Protein AF-0000000071423873 (afdb_homodimer)

InterPro domains:
  IPR007138 Antibiotic biosynthesis monooxygenase domain [PF03992] (40-111)
  IPR007138 Antibiotic biosynthesis monooxygenase domain [PS51725] (38-126)
  IPR011008 Dimeric alpha-beta barrel [SSF54909] (40-122)
  IPR039862 N-terminal EF-hand calcium binding protein 1/2/3 [PTHR12178] (35-138)

Sequence (276 aa):
MRNINTGAGAVEVRKEGLEAQINRLAELIGRLENKSLYLIRKEMKVSQKQLGDFCEALKQYLKNVSAQRDCFHVTAVRLPDGLSFVVYEFWDGEEEWKRHLQTAACKAFQHVKVDTLCQPEAVSAVAVPAAWCSLNRDMRNINTGAGAVEVRKEGLEAQINRLAELIGRLENKSLYLIRKEMKVSQKQLGDFCEALKQYLKNVSAQRDCFHVTAVRLPDGLSFVVYEFWDGEEEWKRHLQTAACKAFQHVKVDTLCQPEAVSAVAVPAAWCSLNRD

Nearest PDB structures (foldseek):
  1y0h-assembly1_B  TM=9.550E-01  e=6.904E-07  Mycobacterium tuberculosis
  2pd1-assembly1_A  TM=8.720E-01  e=5.655E-07  Nitrosomonas europaea
  4dpo-assembly1_B  TM=8.760E-01  e=7.888E-07  Methanosarcina mazei Go1
  3fgv-assembly1_B  TM=8.752E-01  e=3.897E-06  Ruegeria pomeroyi DSS-3
  1x7v-assembly3_C  TM=8.305E-01  e=2.288E-06  Pseudomonas aeruginosa

Solvent-accessible surface area (backbone atoms only — not comparable to full-atom values): 15109 Å² total; per-residue (Å²): 133,84,81,75,78,56,62,61,58,54,49,50,52,45,50,50,50,51,51,49,49,50,51,49,48,52,50,50,50,50,51,62,73,63,36,50,25,24,37,37,38,39,40,40,44,42,29,78,91,33,41,67,64,45,51,55,47,48,52,53,43,51,57,57,50,60,68,34,85,59,33,79,45,68,51,74,46,76,43,92,84,72,41,34,37,36,38,40,38,33,18,62,29,66,68,58,46,58,54,50,60,69,35,69,64,45,47,53,45,52,55,51,45,71,74,23,35,73,52,82,65,48,76,34,50,42,77,39,58,42,74,72,68,55,66,77,72,114,132,83,80,75,73,55,62,61,58,52,49,50,51,48,48,52,50,49,51,50,48,50,51,49,49,53,51,50,51,51,52,63,73,63,34,49,25,25,35,38,37,38,40,40,43,41,29,78,92,33,41,66,64,45,50,56,46,49,53,53,42,50,56,56,50,60,68,35,84,60,33,79,45,68,52,75,45,75,43,93,84,73,41,35,38,36,38,42,38,32,19,62,30,67,69,58,46,56,53,49,60,70,35,69,65,45,47,53,47,50,57,51,44,71,74,23,34,73,53,84,66,50,76,33,51,40,77,39,58,41,75,73,68,56,67,76,71,114

Radius of gyration: 27.39 Å; Cα contacts (8 Å, |Δi|>4): 352; chains: 2; bounding box: 68×105×69 Å

Organism: Carassius auratus (NCBI:txid7957)

Structure (mmCIF, N/CA/C/O backbone):
data_AF-0000000071423873-model_v1
#
loop_
_entity.id
_entity.type
_entity.pdbx_description
1 polymer 'N-terminal EF-hand calcium-binding protein 2-like isoform X3'
#
loop_
_atom_site.group_PDB
_atom_site.id
_atom_site.type_symbol
_atom_site.label_atom_id
_atom_site.label_alt_id
_atom_site.label_comp_id
_atom_site.label_asym_id
_atom_site.label_entity_id
_atom_site.label_seq_id
_atom_site.pdbx_PDB_ins_code
_atom_site.Cartn_x
_atom_site.Cartn_y
_atom_site.Cartn_z
_atom_site.occupancy
_atom_site.B_iso_or_equiv
_atom_site.auth_seq_id
_atom_site.auth_comp_id
_atom_site.auth_asym_id
_atom_site.auth_atom_id
_atom_site.pdbx_PDB_model_num
ATOM 1 N N . MET A 1 1 ? -31.422 -66 1.282 1 34.91 1 MET A N 1
ATOM 2 C CA . MET A 1 1 ? -30.922 -64.938 2.074 1 34.91 1 MET A CA 1
ATOM 3 C C . MET A 1 1 ? -30.031 -64 1.229 1 34.91 1 MET A C 1
ATOM 5 O O . MET A 1 1 ? -28.984 -64.438 0.736 1 34.91 1 MET A O 1
ATOM 9 N N . ARG A 1 2 ? -30.719 -63.062 0.492 1 40.16 2 ARG A N 1
ATOM 10 C CA . ARG A 1 2 ? -30.141 -62.094 -0.455 1 40.16 2 ARG A CA 1
ATOM 11 C C . ARG A 1 2 ? -29.172 -61.156 0.241 1 40.16 2 ARG A C 1
ATOM 13 O O . ARG A 1 2 ? -29.5 -60.562 1.271 1 40.16 2 ARG A O 1
ATOM 20 N N . ASN A 1 3 ? -27.828 -61.438 0.325 1 41.75 3 ASN A N 1
ATOM 21 C CA . ASN A 1 3 ? -26.703 -60.594 0.706 1 41.75 3 ASN A CA 1
ATOM 22 C C . ASN A 1 3 ? -26.781 -59.219 0.057 1 41.75 3 ASN A C 1
ATOM 24 O O . ASN A 1 3 ? -26.625 -59.094 -1.159 1 41.75 3 ASN A O 1
ATOM 28 N N . ILE A 1 4 ? -27.719 -58.344 0.442 1 46.38 4 ILE A N 1
ATOM 29 C CA . ILE A 1 4 ? -27.812 -56.969 0.029 1 46.38 4 ILE A CA 1
ATOM 30 C C . ILE A 1 4 ? -26.469 -56.25 0.266 1 46.38 4 ILE A C 1
ATOM 32 O O . ILE A 1 4 ? -26.016 -56.156 1.403 1 46.38 4 ILE A O 1
ATOM 36 N N . ASN A 1 5 ? -25.453 -56.438 -0.496 1 45.28 5 ASN A N 1
ATOM 37 C CA . ASN A 1 5 ? -24.219 -55.656 -0.636 1 45.28 5 ASN A CA 1
ATOM 38 C C . ASN A 1 5 ? -24.484 -54.156 -0.611 1 45.28 5 ASN A C 1
ATOM 40 O O . ASN A 1 5 ? -24.516 -53.531 -1.66 1 45.28 5 ASN A O 1
ATOM 44 N N . THR A 1 6 ? -25.547 -53.656 0.126 1 57.47 6 THR A N 1
ATOM 45 C CA . THR A 1 6 ? -25.859 -52.219 0.245 1 57.47 6 THR A CA 1
ATOM 46 C C . THR A 1 6 ? -24.719 -51.469 0.938 1 57.47 6 THR A C 1
ATOM 48 O O . THR A 1 6 ? -24.734 -50.25 1.009 1 57.47 6 THR A O 1
ATOM 51 N N . GLY A 1 7 ? -23.891 -52.156 1.593 1 54.78 7 GLY A N 1
ATOM 52 C CA . GLY A 1 7 ? -22.875 -51.5 2.402 1 54.78 7 GLY A CA 1
ATOM 53 C C . GLY A 1 7 ? -21.828 -50.781 1.575 1 54.78 7 GLY A C 1
ATOM 54 O O . GLY A 1 7 ? -21.328 -49.719 1.971 1 54.78 7 GLY A O 1
ATOM 55 N N . ALA A 1 8 ? -21.484 -51.344 0.459 1 61.56 8 ALA A N 1
ATOM 56 C CA . ALA A 1 8 ? -20.406 -50.781 -0.353 1 61.56 8 ALA A CA 1
ATOM 57 C C . ALA A 1 8 ? -20.828 -49.469 -0.982 1 61.56 8 ALA A C 1
ATOM 59 O O . ALA A 1 8 ? -20.047 -48.5 -1.052 1 61.56 8 ALA A O 1
ATOM 60 N N . GLY A 1 9 ? -22.125 -49.406 -1.376 1 61.44 9 GLY A N 1
ATOM 61 C CA . GLY A 1 9 ? -22.625 -48.188 -1.999 1 61.44 9 GLY A CA 1
ATOM 62 C C . GLY A 1 9 ? -22.688 -47 -1.041 1 61.44 9 GLY A C 1
ATOM 63 O O . GLY A 1 9 ? -22.391 -45.875 -1.418 1 61.44 9 GLY A O 1
ATOM 64 N N . ALA A 1 10 ? -23.062 -47.375 0.151 1 66.94 10 ALA A N 1
ATOM 65 C CA . ALA A 1 10 ? -23.188 -46.344 1.165 1 66.94 10 ALA A CA 1
ATOM 66 C C . ALA A 1 10 ? -21.828 -45.812 1.584 1 66.94 10 ALA A C 1
ATOM 68 O O . ALA A 1 10 ? -21.656 -44.625 1.781 1 66.94 10 ALA A O 1
ATOM 69 N N . VAL A 1 11 ? -20.844 -46.656 1.585 1 66 11 VAL A N 1
ATOM 70 C CA . VAL A 1 11 ? -19.5 -46.281 1.986 1 66 11 VAL A CA 1
ATOM 71 C C . VAL A 1 11 ? -18.859 -45.406 0.898 1 66 11 VAL A C 1
ATOM 73 O O . VAL A 1 11 ? -18.219 -44.406 1.196 1 66 11 VAL A O 1
ATOM 76 N N . GLU A 1 12 ? -19.188 -45.812 -0.321 1 70.19 12 GLU A N 1
ATOM 77 C CA . GLU A 1 12 ? -18.625 -45.094 -1.449 1 70.19 12 GLU A CA 1
ATOM 78 C C . GLU A 1 12 ? -19.203 -43.656 -1.527 1 70.19 12 GLU A C 1
ATOM 80 O O . GLU A 1 12 ? -18.469 -42.719 -1.816 1 70.19 12 GLU A O 1
ATOM 85 N N . VAL A 1 13 ? -20.422 -43.594 -1.283 1 64.19 13 VAL A N 1
ATOM 86 C CA . VAL A 1 13 ? -21.078 -42.312 -1.328 1 64.19 13 VAL A CA 1
ATOM 87 C C . VAL A 1 13 ? -20.578 -41.406 -0.191 1 64.19 13 VAL A C 1
ATOM 89 O O . VAL A 1 13 ? -20.344 -40.219 -0.382 1 64.19 13 VAL A O 1
ATOM 92 N N . ARG A 1 14 ? -20.297 -42.094 0.795 1 72.94 14 ARG A N 1
ATOM 93 C CA . ARG A 1 14 ? -19.797 -41.375 1.952 1 72.94 14 ARG A CA 1
ATOM 94 C C . ARG A 1 14 ? -18.375 -40.875 1.712 1 72.94 14 ARG A C 1
ATOM 96 O O . ARG A 1 14 ? -18.031 -39.75 2.066 1 72.94 14 ARG A O 1
ATOM 103 N N . LYS A 1 15 ? -17.609 -41.719 1.126 1 76.75 15 LYS A N 1
ATOM 104 C CA . LYS A 1 15 ? -16.219 -41.344 0.815 1 76.75 15 LYS A CA 1
ATOM 105 C C . LYS A 1 15 ? -16.172 -40.188 -0.178 1 76.75 15 LYS A C 1
ATOM 107 O O . LYS A 1 15 ? -15.367 -39.25 -0.027 1 76.75 15 LYS A O 1
ATOM 112 N N . GLU A 1 16 ? -17.172 -40.25 -1.097 1 80.69 16 GLU A N 1
ATOM 113 C CA . GLU A 1 16 ? -17.25 -39.188 -2.074 1 80.69 16 GLU A CA 1
ATOM 114 C C . GLU A 1 16 ? -17.703 -37.875 -1.421 1 80.69 16 GLU A C 1
ATOM 116 O O . GLU A 1 16 ? -17.203 -36.781 -1.747 1 80.69 16 GLU A O 1
ATOM 121 N N . GLY A 1 17 ? -18.516 -38.094 -0.509 1 81.5 17 GLY A N 1
ATOM 122 C CA . GLY A 1 17 ? -19 -36.938 0.236 1 81.5 17 GLY A CA 1
ATOM 123 C C . GLY A 1 17 ? -17.922 -36.281 1.082 1 81.5 17 GLY A C 1
ATOM 124 O O . GLY A 1 17 ? -17.812 -35.062 1.108 1 81.5 17 GLY A O 1
ATOM 125 N N . LEU A 1 18 ? -17.078 -37.094 1.756 1 87 18 LEU A N 1
ATOM 126 C CA . LEU A 1 18 ? -15.992 -36.562 2.594 1 87 18 LEU A CA 1
ATOM 127 C C . LEU A 1 18 ? -14.922 -35.906 1.745 1 87 18 LEU A C 1
ATOM 129 O O . LEU A 1 18 ? -14.414 -34.844 2.113 1 87 18 LEU A O 1
ATOM 133 N N . GLU A 1 19 ? -14.633 -36.625 0.66 1 89.06 19 GLU A N 1
ATOM 134 C CA . GLU A 1 19 ? -13.648 -36.062 -0.254 1 89.06 19 GLU A CA 1
ATOM 135 C C . GLU A 1 19 ? -14.117 -34.719 -0.803 1 89.06 19 GLU A C 1
ATOM 137 O O . GLU A 1 19 ? -13.32 -33.781 -0.933 1 89.06 19 GLU A O 1
ATOM 142 N N . ALA A 1 20 ? -15.359 -34.625 -1.146 1 90.62 20 ALA A N 1
ATOM 143 C CA . ALA A 1 20 ? -15.914 -33.375 -1.64 1 90.62 20 ALA A CA 1
ATOM 144 C C . ALA A 1 20 ? -15.844 -32.281 -0.575 1 90.62 20 ALA A C 1
ATOM 146 O O . ALA A 1 20 ? -15.57 -31.125 -0.884 1 90.62 20 ALA A O 1
ATOM 147 N N . GLN A 1 21 ? -16.062 -32.719 0.596 1 87.88 21 GLN A N 1
ATOM 148 C CA . GLN A 1 21 ? -16 -31.734 1.689 1 87.88 21 GLN A CA 1
ATOM 149 C C . GLN A 1 21 ? -14.57 -31.266 1.91 1 87.88 21 GLN A C 1
ATOM 151 O O . GLN A 1 21 ? -14.336 -30.078 2.17 1 87.88 21 GLN A O 1
ATOM 156 N N . ILE A 1 22 ? -13.703 -32.156 1.841 1 90.62 22 ILE A N 1
ATOM 157 C CA . ILE A 1 22 ? -12.289 -31.812 2.004 1 90.62 22 ILE A CA 1
ATOM 158 C C . ILE A 1 22 ? -11.867 -30.844 0.913 1 90.62 22 ILE A C 1
ATOM 160 O O . ILE A 1 22 ? -11.172 -29.859 1.187 1 90.62 22 ILE A O 1
ATOM 164 N N . ASN A 1 23 ? -12.273 -31.109 -0.274 1 90.31 23 ASN A N 1
ATOM 165 C CA . ASN A 1 23 ? -11.953 -30.234 -1.4 1 90.31 23 ASN A CA 1
ATOM 166 C C . ASN A 1 23 ? -12.547 -28.844 -1.22 1 90.31 23 ASN A C 1
ATOM 168 O O . ASN A 1 23 ? -11.898 -27.844 -1.516 1 90.31 23 ASN A O 1
ATOM 172 N N . ARG A 1 24 ? -13.727 -28.906 -0.714 1 90.38 24 ARG A N 1
ATOM 173 C CA . ARG A 1 24 ? -14.375 -27.625 -0.454 1 90.38 24 ARG A CA 1
ATOM 174 C C . ARG A 1 24 ? -13.625 -26.828 0.609 1 90.38 24 ARG A C 1
ATOM 176 O O . ARG A 1 24 ? -13.422 -25.625 0.463 1 90.38 24 ARG A O 1
ATOM 183 N N . LEU A 1 25 ? -13.164 -27.469 1.572 1 87.44 25 LEU A N 1
ATOM 184 C CA . LEU A 1 25 ? -12.414 -26.828 2.639 1 87.44 25 LEU A CA 1
ATOM 185 C C . LEU A 1 25 ? -11.086 -26.281 2.113 1 87.44 25 LEU A C 1
ATOM 187 O O . LEU A 1 25 ? -10.688 -25.172 2.461 1 87.44 25 LEU A O 1
ATOM 191 N N . ALA A 1 26 ? -10.508 -27.062 1.349 1 89 26 ALA A N 1
ATOM 192 C CA . ALA A 1 26 ? -9.242 -26.641 0.748 1 89 26 ALA A CA 1
ATOM 193 C C . ALA A 1 26 ? -9.43 -25.375 -0.086 1 89 26 ALA A C 1
ATOM 195 O O . ALA A 1 26 ? -8.609 -24.453 -0.022 1 89 26 ALA A O 1
ATOM 196 N N . GLU A 1 27 ? -10.453 -25.328 -0.783 1 87.88 27 GLU A N 1
ATOM 197 C CA . GLU A 1 27 ? -10.75 -24.172 -1.603 1 87.88 27 GLU A CA 1
ATOM 198 C C . GLU A 1 27 ? -11.031 -22.938 -0.737 1 87.88 27 GLU A C 1
ATOM 200 O O . GLU A 1 27 ? -10.555 -21.844 -1.032 1 87.88 27 GLU A O 1
ATOM 205 N N . LEU A 1 28 ? -11.75 -23.172 0.292 1 86 28 LEU A N 1
ATOM 206 C CA . LEU A 1 28 ? -12.109 -22.094 1.202 1 86 28 LEU A CA 1
ATOM 207 C C . LEU A 1 28 ? -10.875 -21.531 1.89 1 86 28 LEU A C 1
ATOM 209 O O . LEU A 1 28 ? -10.711 -20.312 1.984 1 86 28 LEU A O 1
ATOM 213 N N . ILE A 1 29 ? -10.07 -22.312 2.283 1 86.88 29 ILE A N 1
ATOM 214 C CA . ILE A 1 29 ? -8.836 -21.906 2.938 1 86.88 29 ILE A CA 1
ATOM 215 C C . ILE A 1 29 ? -7.969 -21.109 1.958 1 86.88 29 ILE A C 1
ATOM 217 O O . ILE A 1 29 ? -7.418 -20.078 2.312 1 86.88 29 ILE A O 1
ATOM 221 N N . GLY A 1 30 ? -7.859 -21.547 0.78 1 85.38 30 GLY A N 1
ATOM 222 C CA . GLY A 1 30 ? -7.121 -20.844 -0.255 1 85.38 30 GLY A CA 1
ATOM 223 C C . GLY A 1 30 ? -7.625 -19.438 -0.497 1 85.38 30 GLY A C 1
ATOM 224 O O . GLY A 1 30 ? -6.836 -18.5 -0.592 1 85.38 30 GLY A O 1
ATOM 225 N N . ARG A 1 31 ? -8.938 -19.391 -0.554 1 85.5 31 ARG A N 1
ATOM 226 C CA . ARG A 1 31 ? -9.57 -18.094 -0.771 1 85.5 31 ARG A CA 1
ATOM 227 C C . ARG A 1 31 ? -9.289 -17.141 0.391 1 85.5 31 ARG A C 1
ATOM 229 O O . ARG A 1 31 ? -9.031 -15.953 0.184 1 85.5 31 ARG A O 1
ATOM 236 N N . LEU A 1 32 ? -9.328 -17.688 1.526 1 83.88 32 LEU A N 1
ATOM 237 C CA . LEU A 1 32 ? -9.094 -16.891 2.721 1 83.88 32 LEU A CA 1
ATOM 238 C C . LEU A 1 32 ? -7.641 -16.422 2.795 1 83.88 32 LEU A C 1
ATOM 240 O O . LEU A 1 32 ? -7.363 -15.273 3.115 1 83.88 32 LEU A O 1
ATOM 244 N N . GLU A 1 33 ? -6.809 -17.297 2.408 1 86 33 GLU A N 1
ATOM 245 C CA . GLU A 1 33 ? -5.383 -17.016 2.488 1 86 33 GLU A CA 1
ATOM 246 C C . GLU A 1 33 ? -4.961 -16 1.422 1 86 33 GLU A C 1
ATOM 248 O O . GLU A 1 33 ? -3.98 -15.273 1.598 1 86 33 GLU A O 1
ATOM 253 N N . ASN A 1 34 ? -5.809 -15.977 0.379 1 88.44 34 ASN A N 1
ATOM 254 C CA . ASN A 1 34 ? -5.414 -15.133 -0.749 1 88.44 34 ASN A CA 1
ATOM 255 C C . ASN A 1 34 ? -6.254 -13.859 -0.821 1 88.44 34 ASN 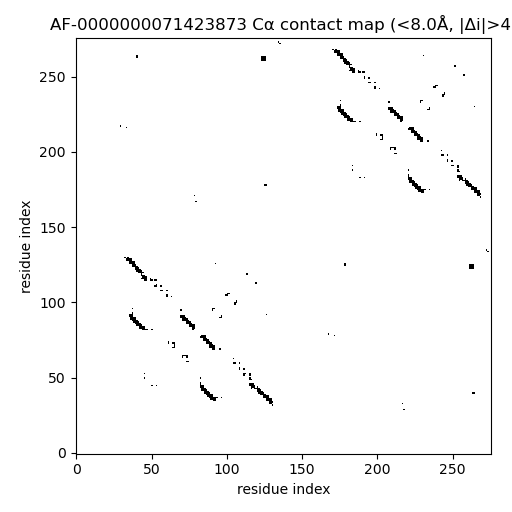A C 1
ATOM 257 O O . ASN A 1 34 ? -6.188 -13.125 -1.808 1 88.44 34 ASN A O 1
ATOM 261 N N . LYS A 1 35 ? -7.035 -13.688 0.206 1 90.88 35 LYS A N 1
ATOM 262 C CA . LYS A 1 35 ? -7.848 -12.469 0.232 1 90.88 35 LYS A CA 1
ATOM 263 C C . LYS A 1 35 ? -6.973 -11.227 0.226 1 90.88 35 LYS A C 1
ATOM 265 O O . LYS A 1 35 ? -5.949 -11.172 0.914 1 90.88 35 LYS A O 1
ATOM 270 N N . SER A 1 36 ? -7.363 -10.242 -0.584 1 94.25 36 SER A N 1
ATOM 271 C CA . SER A 1 36 ? -6.648 -8.969 -0.646 1 94.25 36 SER A CA 1
ATOM 272 C C . SER A 1 36 ? -7.535 -7.812 -0.199 1 94.25 36 SER A C 1
ATOM 274 O O . SER A 1 36 ? -8.766 -7.938 -0.18 1 94.25 36 SER A O 1
ATOM 276 N N . LEU A 1 37 ? -6.969 -6.805 0.358 1 95.88 37 LEU A N 1
ATOM 277 C CA . LEU A 1 37 ? -7.613 -5.523 0.625 1 95.88 37 LEU A CA 1
ATOM 278 C C . LEU A 1 37 ? -7.145 -4.461 -0.364 1 95.88 37 LEU A C 1
ATOM 280 O O . LEU A 1 37 ? -6.094 -4.613 -0.993 1 95.88 37 LEU A O 1
ATOM 284 N N . TYR A 1 38 ? -8 -3.516 -0.499 1 97.88 38 TYR A N 1
ATOM 285 C CA . TYR A 1 38 ? -7.68 -2.389 -1.371 1 97.88 38 TYR A CA 1
ATOM 286 C C . TYR A 1 38 ? -7.246 -1.176 -0.558 1 97.88 38 TYR A C 1
ATOM 288 O O . TYR A 1 38 ? -8.062 -0.556 0.129 1 97.88 38 TYR A O 1
ATOM 296 N N . LEU A 1 39 ? -5.941 -0.853 -0.612 1 98.12 39 LEU A N 1
ATOM 297 C CA . LEU A 1 39 ? -5.371 0.256 0.145 1 98.12 39 LEU A CA 1
ATOM 298 C C . LEU A 1 39 ? -5.363 1.535 -0.686 1 98.12 39 LEU A C 1
ATOM 300 O O . LEU A 1 39 ? -4.789 1.568 -1.776 1 98.12 39 LEU A O 1
ATOM 304 N N . ILE A 1 40 ? -6.027 2.584 -0.189 1 98.5 40 ILE A N 1
ATOM 305 C CA . ILE A 1 40 ? -6.035 3.914 -0.791 1 98.5 40 ILE A CA 1
ATOM 306 C C . ILE A 1 40 ? -5.188 4.863 0.051 1 98.5 40 ILE A C 1
ATOM 308 O O . ILE A 1 40 ? -5.281 4.867 1.28 1 98.5 40 ILE A O 1
ATOM 312 N N . ARG A 1 41 ? -4.309 5.598 -0.568 1 98.56 41 ARG A N 1
ATOM 313 C CA . ARG A 1 41 ? -3.555 6.684 0.053 1 98.56 41 ARG A CA 1
ATOM 314 C C . ARG A 1 41 ? -3.893 8.023 -0.591 1 98.56 41 ARG A C 1
ATOM 316 O O . ARG A 1 41 ? -3.811 8.164 -1.812 1 98.56 41 ARG A O 1
ATOM 323 N N . LYS A 1 42 ? -4.375 8.953 0.177 1 98.69 42 LYS A N 1
ATOM 324 C CA . LYS A 1 42 ? -4.641 10.312 -0.293 1 98.69 42 LYS A CA 1
ATOM 325 C C . LYS A 1 42 ? -3.754 11.32 0.418 1 98.69 42 LYS A C 1
ATOM 327 O O . LYS A 1 42 ? -3.711 11.367 1.649 1 98.69 42 LYS A O 1
ATOM 332 N N . GLU A 1 43 ? -3.021 12.031 -0.324 1 98.56 43 GLU A N 1
ATOM 333 C CA . GLU A 1 43 ? -2.191 13.094 0.226 1 98.56 43 GLU A CA 1
ATOM 334 C C . GLU A 1 43 ? -2.748 14.469 -0.13 1 98.56 43 GLU A C 1
ATOM 336 O O . GLU A 1 43 ? -3.041 14.75 -1.296 1 98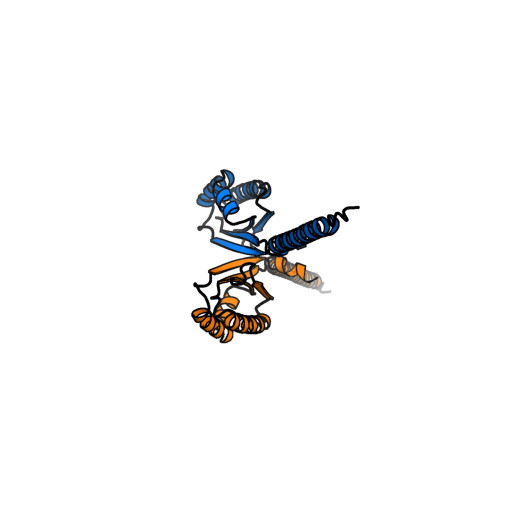.56 43 GLU A O 1
ATOM 341 N N . MET A 1 44 ? -2.885 15.266 0.896 1 98.75 44 MET A N 1
ATOM 342 C CA . MET A 1 44 ? -3.559 16.547 0.723 1 98.75 44 MET A CA 1
ATOM 343 C C . MET A 1 44 ? -2.756 17.672 1.365 1 98.75 44 MET A C 1
ATOM 345 O O . MET A 1 44 ? -2.359 17.578 2.527 1 98.75 44 MET A O 1
ATOM 349 N N . LYS A 1 45 ? -2.508 18.734 0.557 1 98.81 45 LYS A N 1
ATOM 350 C CA . LYS A 1 45 ? -1.886 19.953 1.076 1 98.81 45 LYS A CA 1
ATOM 351 C C . LYS A 1 45 ? -2.914 21.062 1.241 1 98.81 45 LYS A C 1
ATOM 353 O O . LYS A 1 45 ? -3.551 21.484 0.27 1 98.81 45 LYS A O 1
ATOM 358 N N . VAL A 1 46 ? -2.932 21.609 2.406 1 98.81 46 VAL A N 1
ATOM 359 C CA . VAL A 1 46 ? -4.012 22.516 2.768 1 98.81 46 VAL A CA 1
ATOM 360 C C . VAL A 1 46 ? -3.479 23.953 2.844 1 98.81 46 VAL A C 1
ATOM 362 O O . VAL A 1 46 ? -2.355 24.172 3.299 1 98.81 46 VAL A O 1
ATOM 365 N N . SER A 1 47 ? -4.332 24.891 2.357 1 98.56 47 SER A N 1
ATOM 366 C CA . SER A 1 47 ? -3.986 26.297 2.549 1 98.56 47 SER A CA 1
ATOM 367 C C . SER A 1 47 ? -4.035 26.688 4.023 1 98.56 47 SER A C 1
ATOM 369 O O . SER A 1 47 ? -4.957 26.297 4.742 1 98.56 47 SER A O 1
ATOM 371 N N . GLN A 1 48 ? -3.047 27.469 4.449 1 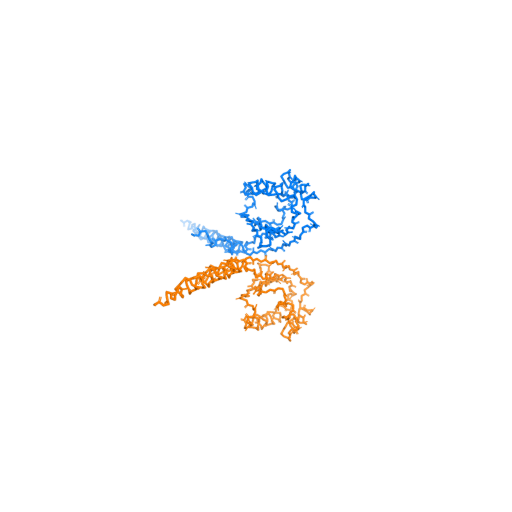98.12 48 GLN A N 1
ATOM 372 C CA . GLN A 1 48 ? -2.936 27.859 5.844 1 98.12 48 GLN A CA 1
ATOM 373 C C . GLN A 1 48 ? -4.211 28.562 6.324 1 98.12 48 GLN A C 1
ATOM 375 O O . GLN A 1 48 ? -4.695 28.281 7.422 1 98.12 48 GLN A O 1
ATOM 380 N N . LYS A 1 49 ? -4.699 29.391 5.508 1 98.12 49 LYS A N 1
ATOM 381 C CA . LYS A 1 49 ? -5.875 30.172 5.859 1 98.12 49 LYS A CA 1
ATOM 382 C C . LYS A 1 49 ? -7.09 29.281 6.082 1 98.12 49 LYS A C 1
ATOM 384 O O . LYS A 1 49 ? -8.023 29.656 6.789 1 98.12 49 LYS A O 1
ATOM 389 N N . GLN A 1 50 ? -7.078 28.109 5.418 1 98.5 50 GLN A N 1
ATOM 390 C CA . GLN A 1 50 ? -8.266 27.25 5.438 1 98.5 50 GLN A CA 1
ATOM 391 C C . GLN A 1 50 ? -8.039 26.016 6.297 1 98.5 50 GLN A C 1
ATOM 393 O O . GLN A 1 50 ? -8.797 25.047 6.219 1 98.5 50 GLN A O 1
ATOM 398 N N . LEU A 1 51 ? -6.984 25.906 7.066 1 98.5 51 LEU A N 1
ATOM 399 C CA . LEU A 1 51 ? -6.566 24.734 7.824 1 98.5 51 LEU A CA 1
ATOM 400 C C . LEU A 1 51 ? -7.668 24.281 8.781 1 98.5 51 LEU A C 1
ATOM 402 O O . LEU A 1 51 ? -7.965 23.094 8.883 1 98.5 51 LEU A O 1
ATOM 406 N N . GLY A 1 52 ? -8.195 25.188 9.523 1 98.38 52 GLY A N 1
ATOM 407 C CA . GLY A 1 52 ? -9.258 24.875 10.469 1 98.38 52 GLY A CA 1
ATOM 408 C C . GLY A 1 52 ? -10.453 24.203 9.82 1 98.38 52 GLY A C 1
ATOM 409 O O . GLY A 1 52 ? -10.938 23.172 10.297 1 98.38 52 GLY A O 1
ATOM 410 N N . ASP A 1 53 ? -10.977 24.828 8.75 1 98.5 53 ASP A N 1
ATOM 411 C CA . ASP A 1 53 ? -12.117 24.281 8.016 1 98.5 53 ASP A CA 1
ATOM 412 C C . ASP A 1 53 ? -11.812 22.859 7.512 1 98.5 53 ASP A C 1
ATOM 414 O O . ASP A 1 53 ? -12.664 21.984 7.582 1 98.5 53 ASP A O 1
ATOM 418 N N . PHE A 1 54 ? -10.656 22.719 7.016 1 98.75 54 PHE A N 1
ATOM 419 C CA . PHE A 1 54 ? -10.25 21.422 6.504 1 98.75 54 PHE A CA 1
ATOM 420 C C . PHE A 1 54 ? -10.258 20.375 7.613 1 98.75 54 PHE A C 1
ATOM 422 O O . PHE A 1 54 ? -10.805 19.281 7.441 1 98.75 54 PHE A O 1
ATOM 429 N N . CYS A 1 55 ? -9.641 20.703 8.68 1 98.56 55 CYS A N 1
ATOM 430 C CA . CYS A 1 55 ? -9.516 19.75 9.781 1 98.56 55 CYS A CA 1
ATOM 431 C C . CYS A 1 55 ? -10.891 19.328 10.289 1 98.56 55 CYS A C 1
ATOM 433 O O . CYS A 1 55 ? -11.102 18.156 10.594 1 98.56 55 CYS A O 1
ATOM 435 N N . GLU A 1 56 ? -11.781 20.234 10.391 1 98.62 56 GLU A N 1
ATOM 436 C CA . GLU A 1 56 ? -13.141 19.906 10.812 1 98.62 56 GLU A CA 1
ATOM 437 C C . GLU A 1 56 ? -13.805 18.953 9.828 1 98.62 56 GLU A C 1
ATOM 439 O O . GLU A 1 56 ? -14.438 17.969 10.234 1 98.62 56 GLU A O 1
ATOM 444 N N . ALA A 1 57 ? -13.664 19.234 8.555 1 98.56 57 ALA A N 1
ATOM 445 C CA . ALA A 1 57 ? -14.242 18.375 7.516 1 98.56 57 ALA A CA 1
ATOM 446 C C . ALA A 1 57 ? -13.578 17 7.516 1 98.56 57 ALA A C 1
ATOM 448 O O . ALA A 1 57 ? -14.25 15.984 7.328 1 98.56 57 ALA A O 1
ATOM 449 N N . LEU A 1 58 ? -12.266 16.969 7.711 1 98.62 58 LEU A N 1
ATOM 450 C CA . LEU A 1 58 ? -11.531 15.703 7.758 1 98.62 58 LEU A CA 1
ATOM 451 C C . LEU A 1 58 ? -12.008 14.852 8.93 1 98.62 58 LEU A C 1
ATOM 453 O O . LEU A 1 58 ? -12.219 13.641 8.781 1 98.62 58 LEU A O 1
ATOM 457 N N . LYS A 1 59 ? -12.156 15.469 10.031 1 98.44 59 LYS A N 1
ATOM 458 C CA . LYS A 1 59 ? -12.648 14.75 11.203 1 98.44 59 LYS A CA 1
ATOM 459 C C . LYS A 1 59 ? -13.992 14.102 10.922 1 98.44 59 LYS A C 1
ATOM 461 O O . LYS A 1 59 ? -14.203 12.93 11.25 1 98.44 59 LYS A O 1
ATOM 466 N N . GLN A 1 60 ? -14.883 14.828 10.344 1 98.19 60 GLN A N 1
ATOM 467 C CA . GLN A 1 60 ? -16.203 14.305 10.008 1 98.19 60 GLN A CA 1
ATOM 468 C C . GLN A 1 60 ? -16.109 13.172 8.984 1 98.19 60 GLN A C 1
ATOM 470 O O . GLN A 1 60 ? -16.797 12.164 9.094 1 98.19 60 GLN A O 1
ATOM 475 N N . TYR A 1 61 ? -15.32 13.328 8.047 1 98.31 61 TYR A N 1
ATOM 476 C CA . TYR A 1 61 ? -15.109 12.32 7.012 1 98.31 61 TYR A CA 1
ATOM 477 C C . TYR A 1 61 ? -14.609 11.016 7.625 1 98.31 61 TYR A C 1
ATOM 479 O O . TYR A 1 61 ? -15.148 9.938 7.332 1 98.31 61 TYR A O 1
ATOM 487 N N . LEU A 1 62 ? -13.57 11.141 8.438 1 98.25 62 LEU A N 1
ATOM 488 C CA . LEU A 1 62 ? -12.992 9.961 9.086 1 98.25 62 LEU A CA 1
ATOM 489 C C . LEU A 1 62 ? -14.039 9.242 9.922 1 98.25 62 LEU A C 1
ATOM 491 O O . LEU A 1 62 ? -14.094 8.008 9.93 1 98.25 62 LEU A O 1
ATOM 495 N N . LYS A 1 63 ? -14.836 9.953 10.648 1 97.94 63 LYS A N 1
ATOM 496 C CA . LYS A 1 63 ? -15.914 9.383 11.445 1 97.94 63 LYS A CA 1
ATOM 497 C C . LYS A 1 63 ? -16.891 8.594 10.562 1 97.94 63 LYS A C 1
ATOM 499 O O . LYS A 1 63 ? -17.25 7.465 10.891 1 97.94 63 LYS A O 1
ATOM 504 N N . ASN A 1 64 ? -17.281 9.148 9.453 1 97.62 64 ASN A N 1
ATOM 505 C CA . ASN A 1 64 ? -18.219 8.516 8.531 1 97.62 64 ASN A CA 1
ATOM 506 C C . ASN A 1 64 ? -17.609 7.258 7.902 1 97.62 64 ASN A C 1
ATOM 508 O O . ASN A 1 64 ? -18.281 6.223 7.828 1 97.62 64 ASN A O 1
ATOM 512 N N . VAL A 1 65 ? -16.375 7.383 7.449 1 97.25 65 VAL A N 1
ATOM 513 C CA . VAL A 1 65 ? -15.703 6.301 6.734 1 97.25 65 VAL A CA 1
ATOM 514 C C . VAL A 1 65 ? -15.43 5.137 7.691 1 97.25 65 VAL A C 1
ATOM 516 O O . VAL A 1 65 ? -15.633 3.975 7.332 1 97.25 65 VAL A O 1
ATOM 519 N N . SER A 1 66 ? -15.023 5.438 8.953 1 96.19 66 SER A N 1
ATOM 520 C CA . SER A 1 66 ? -14.711 4.406 9.938 1 96.19 66 SER A CA 1
ATOM 521 C C . SER A 1 66 ? -15.953 3.602 10.312 1 96.19 66 SER A C 1
ATOM 523 O O . SER A 1 66 ? -15.844 2.477 10.805 1 96.19 66 SER A O 1
ATOM 525 N N . ALA A 1 67 ? -17.078 4.148 10.062 1 95.5 67 ALA A N 1
ATOM 526 C CA . ALA A 1 67 ? -18.328 3.49 10.422 1 95.5 67 ALA A CA 1
ATOM 527 C C . ALA A 1 67 ? -18.812 2.584 9.297 1 95.5 67 ALA A C 1
ATOM 529 O O . ALA A 1 67 ? -19.75 1.8 9.484 1 95.5 67 ALA A O 1
ATOM 530 N N . GLN A 1 68 ? -18.203 2.672 8.164 1 94.69 68 GLN A N 1
ATOM 531 C CA . GLN A 1 68 ? -18.625 1.866 7.023 1 94.69 68 GLN A CA 1
ATOM 532 C C . GLN A 1 68 ? -18.141 0.427 7.152 1 94.69 68 GLN A C 1
ATOM 534 O O . GLN A 1 68 ? -16.953 0.189 7.441 1 94.69 68 GLN A O 1
ATOM 539 N N . ARG A 1 69 ? -18.953 -0.511 6.844 1 93.31 69 ARG A N 1
ATOM 540 C CA . ARG A 1 69 ? -18.656 -1.93 7.016 1 93.31 69 ARG A CA 1
ATOM 541 C C . ARG A 1 69 ? -17.562 -2.387 6.055 1 93.31 69 ARG A C 1
ATOM 543 O O . ARG A 1 69 ? -16.734 -3.219 6.41 1 93.31 69 ARG A O 1
ATOM 550 N N . ASP A 1 70 ? -17.578 -1.786 4.934 1 96 70 ASP A N 1
ATOM 551 C CA . ASP A 1 70 ? -16.656 -2.244 3.902 1 96 70 ASP A CA 1
ATOM 552 C C . ASP A 1 70 ? -15.289 -1.588 4.062 1 96 70 ASP A C 1
ATOM 554 O O . ASP A 1 70 ? -14.359 -1.873 3.297 1 96 70 ASP A O 1
ATOM 558 N N . CYS A 1 71 ? -15.148 -0.705 5.008 1 95.31 71 CYS A N 1
ATOM 559 C CA . CYS A 1 71 ? -13.852 -0.117 5.324 1 95.31 71 CYS A CA 1
ATOM 560 C C . CYS A 1 71 ? -13.25 -0.756 6.57 1 95.31 71 CYS A C 1
ATOM 562 O O . CYS A 1 71 ? -13.75 -0.548 7.68 1 95.31 71 CYS A O 1
ATOM 564 N N . PHE A 1 72 ? -12.195 -1.464 6.441 1 93.56 72 PHE A N 1
ATOM 565 C CA . PHE A 1 72 ? -11.562 -2.215 7.516 1 93.56 72 PHE A CA 1
ATOM 566 C C . PHE A 1 72 ? -10.859 -1.278 8.492 1 93.56 72 PHE A C 1
ATOM 568 O O . PHE A 1 72 ? -10.875 -1.502 9.703 1 93.56 72 PHE A O 1
ATOM 575 N N . HIS A 1 73 ? -10.188 -0.353 7.922 1 94.06 73 HIS A N 1
ATOM 576 C CA . HIS A 1 73 ? -9.398 0.567 8.734 1 94.06 73 HIS A CA 1
ATOM 577 C C . HIS A 1 73 ? -9.148 1.878 8 1 94.06 73 HIS A C 1
ATOM 579 O O . HIS A 1 73 ? -8.938 1.88 6.785 1 94.06 73 HIS A O 1
ATOM 585 N N . VAL A 1 74 ? -9.203 2.969 8.711 1 96.62 74 VAL A N 1
ATOM 586 C CA . VAL A 1 74 ? -8.852 4.273 8.156 1 96.62 74 VAL A CA 1
ATOM 587 C C . VAL A 1 74 ? -8.023 5.059 9.172 1 96.62 74 VAL A C 1
ATOM 589 O O . VAL A 1 74 ? -8.281 4.996 10.375 1 96.62 74 VAL A O 1
ATOM 592 N N . THR A 1 75 ? -6.992 5.691 8.719 1 95.88 75 THR A N 1
ATOM 593 C CA . THR A 1 75 ? -6.168 6.531 9.586 1 95.88 75 THR A CA 1
ATOM 594 C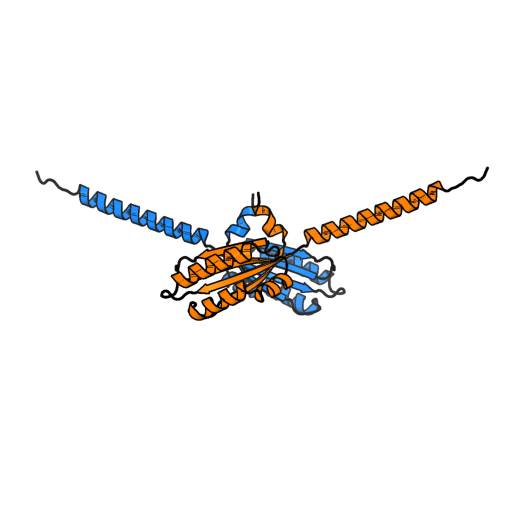 C . THR A 1 75 ? -5.641 7.742 8.82 1 95.88 75 THR A C 1
ATOM 596 O O . THR A 1 75 ? -5.52 7.703 7.594 1 95.88 75 THR A O 1
ATOM 599 N N . ALA A 1 76 ? -5.438 8.805 9.523 1 97.31 76 ALA A N 1
ATOM 600 C CA . ALA A 1 76 ? -4.879 10.039 8.977 1 97.31 76 ALA A CA 1
ATOM 601 C C . ALA A 1 76 ? -3.619 10.453 9.734 1 97.31 76 ALA A C 1
ATOM 603 O O . ALA A 1 76 ? -3.531 10.273 10.953 1 97.31 76 ALA A O 1
ATOM 604 N N . VAL A 1 77 ? -2.678 10.945 8.969 1 95 77 VAL A N 1
ATOM 605 C CA . VAL A 1 77 ? -1.428 11.445 9.531 1 95 77 VAL A CA 1
ATOM 606 C C . VAL A 1 77 ? -1.192 12.883 9.07 1 95 77 VAL A C 1
ATOM 608 O O . VAL A 1 77 ? -1.372 13.203 7.895 1 95 77 VAL A O 1
ATOM 611 N N . ARG A 1 78 ? -0.908 13.703 10.023 1 95.56 78 ARG A N 1
ATOM 612 C CA . ARG A 1 78 ? -0.456 15.047 9.68 1 95.56 78 ARG A CA 1
ATOM 613 C C . ARG A 1 78 ? 1.063 15.102 9.562 1 95.56 78 ARG A C 1
ATOM 615 O O . ARG A 1 78 ? 1.776 14.695 10.484 1 95.56 78 ARG A O 1
ATOM 622 N N . LEU A 1 79 ? 1.599 15.586 8.445 1 93.25 79 LEU A N 1
ATOM 623 C CA . LEU A 1 79 ? 3.037 15.609 8.203 1 93.25 79 LEU A CA 1
ATOM 624 C C . LEU A 1 79 ? 3.691 16.766 8.969 1 93.25 79 LEU A C 1
ATOM 626 O O . LEU A 1 79 ? 3.002 17.656 9.469 1 93.25 79 LEU A O 1
ATOM 630 N N . PRO A 1 80 ? 4.977 16.734 9.078 1 90.31 80 PRO A N 1
ATOM 631 C CA . PRO A 1 80 ? 5.691 17.688 9.938 1 90.31 80 PRO A CA 1
ATOM 632 C C . PRO A 1 80 ? 5.527 19.125 9.484 1 90.31 80 PRO A C 1
ATOM 634 O O . PRO A 1 80 ? 5.645 20.047 10.297 1 90.31 80 PRO A O 1
ATOM 637 N N . ASP A 1 81 ? 5.25 19.344 8.25 1 91.75 81 ASP A N 1
ATOM 638 C CA . ASP A 1 81 ? 5.105 20.719 7.77 1 91.75 81 ASP A CA 1
ATOM 639 C C . ASP A 1 81 ? 3.838 21.359 8.328 1 91.75 81 ASP A C 1
ATOM 641 O O . ASP A 1 81 ? 3.621 22.562 8.156 1 91.75 81 ASP A O 1
ATOM 645 N N . GLY A 1 82 ? 2.951 20.562 8.844 1 94.62 82 GLY A N 1
ATOM 646 C CA . GLY A 1 82 ? 1.762 21.062 9.516 1 94.62 82 GLY A CA 1
ATOM 647 C C . GLY A 1 82 ? 0.616 21.344 8.57 1 94.62 82 GLY A C 1
ATOM 648 O O . GLY A 1 82 ? -0.5 21.641 9 1 94.62 82 GLY A O 1
ATOM 649 N N . LEU A 1 83 ? 0.863 21.25 7.262 1 97.88 83 LEU A N 1
ATOM 650 C CA . LEU A 1 83 ? -0.148 21.641 6.281 1 97.88 83 LEU A CA 1
ATOM 651 C C . LEU A 1 83 ? -0.521 20.453 5.395 1 97.88 83 LEU A C 1
ATOM 653 O O . LEU A 1 83 ? -1.495 20.516 4.641 1 97.88 83 LEU A O 1
ATOM 657 N N . SER A 1 84 ? 0.248 19.406 5.523 1 97.44 84 SER A N 1
ATOM 658 C CA . SER A 1 84 ? 0.006 18.234 4.695 1 97.44 84 SER A CA 1
ATOM 659 C C . SER A 1 84 ? -0.606 17.094 5.508 1 97.44 84 SER A C 1
ATOM 661 O O . SER A 1 84 ? -0.204 16.859 6.648 1 97.44 84 SER A O 1
ATOM 663 N N . PHE A 1 85 ? -1.598 16.484 4.934 1 98.44 85 PHE A N 1
ATOM 664 C CA . PHE A 1 85 ? -2.287 15.352 5.547 1 98.44 85 PHE A CA 1
ATOM 665 C C . PHE A 1 85 ? -2.297 14.148 4.609 1 98.44 85 PHE A C 1
ATOM 667 O O . PHE A 1 85 ? -2.439 14.305 3.396 1 98.44 85 PHE A O 1
ATOM 674 N N . VAL A 1 86 ? -2.137 12.992 5.168 1 98.44 86 VAL A N 1
ATOM 675 C CA . VAL A 1 86 ? -2.244 11.742 4.422 1 98.44 86 VAL A CA 1
ATOM 676 C C . VAL A 1 86 ? -3.303 10.852 5.062 1 98.44 86 VAL A C 1
ATOM 678 O O . VAL A 1 86 ? -3.285 10.625 6.273 1 98.44 86 VAL A O 1
ATOM 681 N N . VAL A 1 87 ? -4.215 10.422 4.242 1 98.5 87 VAL A N 1
ATOM 682 C CA . VAL A 1 87 ? -5.246 9.5 4.711 1 98.5 87 VAL A CA 1
ATOM 683 C C . VAL A 1 87 ? -5.035 8.125 4.078 1 98.5 87 VAL A C 1
ATOM 685 O O . VAL A 1 87 ? -4.855 8.016 2.863 1 98.5 87 VAL A O 1
ATOM 688 N N . TYR A 1 88 ? -4.957 7.113 4.91 1 97.62 88 TYR A N 1
ATOM 689 C CA . TYR A 1 88 ? -4.934 5.719 4.477 1 97.62 88 TYR A CA 1
ATOM 690 C C . TYR A 1 88 ? -6.266 5.035 4.758 1 97.62 88 TYR A C 1
ATOM 692 O O . TYR A 1 88 ? -6.785 5.113 5.871 1 97.62 88 TYR A O 1
ATOM 700 N N . GLU A 1 89 ? -6.793 4.387 3.738 1 97.75 89 GLU A N 1
ATOM 701 C CA . GLU A 1 89 ? -8.039 3.639 3.873 1 97.75 89 GLU A CA 1
ATOM 702 C C . GLU A 1 89 ? -7.887 2.209 3.363 1 97.75 89 GLU A C 1
ATOM 704 O O . GLU A 1 89 ? -7.406 1.991 2.25 1 97.75 89 GLU A O 1
ATOM 709 N N . PHE A 1 90 ? -8.312 1.257 4.164 1 97.25 90 PHE A N 1
ATOM 710 C CA . PHE A 1 90 ? -8.328 -0.144 3.762 1 97.25 90 PHE A CA 1
ATOM 711 C C . PHE A 1 90 ? -9.75 -0.615 3.484 1 97.25 90 PHE A C 1
ATOM 713 O O . PHE A 1 90 ? -10.578 -0.683 4.398 1 97.25 90 PHE A O 1
ATOM 720 N N . TRP A 1 91 ? -9.945 -0.923 2.227 1 97.31 91 TRP A N 1
ATOM 721 C CA . TRP A 1 91 ? -11.281 -1.326 1.809 1 97.31 91 TRP A CA 1
ATOM 722 C C . TRP A 1 91 ? -11.32 -2.807 1.448 1 97.31 91 TRP A C 1
ATOM 724 O O . TRP A 1 91 ? -10.297 -3.385 1.073 1 97.31 91 TRP A O 1
ATOM 734 N N . ASP A 1 92 ? -12.469 -3.391 1.521 1 96.44 92 ASP A N 1
ATOM 735 C CA . ASP A 1 92 ? -12.672 -4.793 1.173 1 96.44 92 ASP A CA 1
ATOM 736 C C . ASP A 1 92 ? -12.242 -5.07 -0.266 1 96.44 92 ASP A C 1
ATOM 738 O O . ASP A 1 92 ? -11.797 -6.176 -0.585 1 96.44 92 ASP A O 1
ATOM 742 N N . GLY A 1 93 ? -12.438 -4.148 -1.156 1 96.62 93 GLY A N 1
ATOM 743 C CA . GLY A 1 93 ? -12.055 -4.246 -2.557 1 96.62 93 GLY A CA 1
ATOM 744 C C . GLY A 1 93 ? -12.203 -2.939 -3.309 1 96.62 93 GLY A C 1
ATOM 745 O O . GLY A 1 93 ? -12.625 -1.932 -2.734 1 96.62 93 GLY A O 1
ATOM 746 N N . GLU A 1 94 ? -11.828 -2.949 -4.527 1 96.56 94 GLU A N 1
ATOM 747 C CA . GLU A 1 94 ? -11.906 -1.767 -5.379 1 96.56 94 GLU A CA 1
ATOM 748 C C . GLU A 1 94 ? -13.359 -1.348 -5.602 1 96.56 94 GLU A C 1
ATOM 750 O O . GLU A 1 94 ? -13.672 -0.156 -5.609 1 96.56 94 GLU A O 1
ATOM 755 N N . GLU A 1 95 ? -14.234 -2.35 -5.805 1 97.19 95 GLU A N 1
ATOM 756 C CA . GLU A 1 95 ? -15.633 -2.035 -6.062 1 97.19 95 GLU A CA 1
ATOM 757 C C . GLU A 1 95 ? -16.266 -1.33 -4.867 1 97.19 95 GLU A C 1
ATOM 759 O O . GLU A 1 95 ? -17.031 -0.375 -5.035 1 97.19 95 GLU A O 1
ATOM 764 N N . GLU A 1 96 ? -15.984 -1.807 -3.658 1 97.06 96 GLU A N 1
ATOM 765 C CA . GLU A 1 96 ? -16.5 -1.176 -2.449 1 97.06 96 GLU A CA 1
ATOM 766 C C . GLU A 1 96 ? -16 0.257 -2.312 1 97.06 96 GLU A C 1
ATOM 768 O O . GLU A 1 96 ? -16.75 1.151 -1.919 1 97.06 96 GLU A O 1
ATOM 773 N N . TRP A 1 97 ? -14.742 0.483 -2.672 1 97.25 97 TRP A N 1
ATOM 774 C CA . TRP A 1 97 ? -14.164 1.824 -2.629 1 97.25 97 TRP A CA 1
ATOM 775 C C . TRP A 1 97 ? -14.867 2.746 -3.623 1 97.25 97 TRP A C 1
ATOM 777 O O . TRP A 1 97 ? -15.195 3.887 -3.293 1 97.25 97 TRP A O 1
ATOM 787 N N . LYS A 1 98 ? -15.102 2.285 -4.844 1 97.44 98 LYS A N 1
ATOM 788 C CA . LYS A 1 98 ? -15.773 3.086 -5.863 1 97.44 98 LYS A CA 1
ATOM 789 C C . LYS A 1 98 ? -17.188 3.469 -5.422 1 97.44 98 LYS A C 1
ATOM 791 O O . LYS A 1 98 ? -17.641 4.586 -5.68 1 97.44 98 LYS A O 1
ATOM 796 N N . ARG A 1 99 ? -17.859 2.58 -4.801 1 96.94 99 ARG A N 1
ATOM 797 C CA . ARG A 1 99 ? -19.188 2.881 -4.262 1 96.94 99 ARG A CA 1
ATOM 798 C C . ARG A 1 99 ? -19.109 3.971 -3.197 1 96.94 99 ARG A C 1
ATOM 800 O O . ARG A 1 99 ? -19.953 4.867 -3.156 1 96.94 99 ARG A O 1
ATOM 807 N N . HIS A 1 100 ? -18.078 3.846 -2.305 1 97 100 HIS A N 1
ATOM 808 C CA . HIS A 1 100 ? -17.844 4.828 -1.253 1 97 100 HIS A CA 1
ATOM 809 C C . HIS A 1 100 ? -17.672 6.23 -1.835 1 97 100 HIS A C 1
ATOM 811 O O . HIS A 1 100 ? -18.156 7.207 -1.261 1 97 100 HIS A O 1
ATOM 817 N N . LEU A 1 101 ? -17.078 6.355 -3.055 1 96.56 101 LEU A N 1
ATOM 818 C CA . LEU A 1 101 ? -16.844 7.648 -3.689 1 96.56 101 LEU A CA 1
ATOM 819 C C . LEU A 1 101 ? -18.172 8.336 -4.016 1 96.56 101 LEU A C 1
ATOM 821 O O . LEU A 1 101 ? -18.219 9.555 -4.137 1 96.56 101 LEU A O 1
ATOM 825 N N . GLN A 1 102 ? -19.219 7.523 -4.117 1 96.25 102 GLN A N 1
ATOM 826 C CA . GLN A 1 102 ? -20.516 8.055 -4.516 1 96.25 102 GLN A CA 1
ATOM 827 C C . GLN A 1 102 ? -21.359 8.438 -3.299 1 96.25 102 GLN A C 1
ATOM 829 O O . GLN A 1 102 ? -22.453 8.977 -3.439 1 96.25 102 GLN A O 1
ATOM 834 N N . THR A 1 103 ? -20.922 8.195 -2.174 1 95.75 103 THR A N 1
ATOM 835 C CA . THR A 1 103 ? -21.656 8.516 -0.958 1 95.75 103 THR A CA 1
ATOM 836 C C . THR A 1 103 ? -21.703 10.023 -0.734 1 95.75 103 THR A C 1
ATOM 838 O O . THR A 1 103 ? -20.844 10.758 -1.235 1 95.75 103 THR A O 1
ATOM 841 N N . ALA A 1 104 ? -22.703 10.516 0.033 1 94.44 104 ALA A N 1
ATOM 842 C CA . ALA A 1 104 ? -22.859 11.93 0.367 1 94.44 104 ALA A CA 1
ATOM 843 C C . ALA A 1 104 ? -21.672 12.438 1.171 1 94.44 104 ALA A C 1
ATOM 845 O O . ALA A 1 104 ? -21.219 13.57 0.981 1 94.44 104 ALA A O 1
ATOM 846 N N . ALA A 1 105 ? -21.188 11.609 2.057 1 92.94 105 ALA A N 1
ATOM 847 C CA . ALA A 1 105 ? -20.047 11.992 2.902 1 92.94 105 ALA A CA 1
ATOM 848 C C . ALA A 1 105 ? -18.812 12.266 2.062 1 92.94 105 ALA A C 1
ATOM 850 O O . ALA A 1 105 ? -18.109 13.258 2.285 1 92.94 105 ALA A O 1
ATOM 851 N N . CYS A 1 106 ? -18.531 11.422 1.113 1 96.44 106 CYS A N 1
ATOM 852 C CA . CYS A 1 106 ? -17.375 11.602 0.244 1 96.44 106 CYS A CA 1
ATOM 853 C C . CYS A 1 106 ? -17.531 12.844 -0.618 1 96.44 106 CYS A C 1
ATOM 855 O O . CYS A 1 106 ? -16.578 13.625 -0.767 1 96.44 106 CYS A O 1
ATOM 857 N N . LYS A 1 107 ? -18.672 13.062 -1.139 1 97.19 107 LYS A N 1
ATOM 858 C CA . LYS A 1 107 ? -18.922 14.227 -1.981 1 97.19 107 LYS A CA 1
ATOM 859 C C . LYS A 1 107 ? -18.797 15.516 -1.183 1 97.19 107 LYS A C 1
ATOM 861 O O . LYS A 1 107 ? -18.234 16.5 -1.67 1 97.19 107 LYS A O 1
ATOM 866 N N . ALA A 1 108 ? -19.359 15.523 -0.013 1 97.31 108 ALA A N 1
ATOM 867 C CA . ALA A 1 108 ? -19.234 16.703 0.848 1 97.31 108 ALA A CA 1
ATOM 868 C C . ALA A 1 108 ? -17.781 17.031 1.127 1 97.31 108 ALA A C 1
ATOM 870 O O . ALA A 1 108 ? -17.391 18.203 1.062 1 97.31 108 ALA A O 1
ATOM 871 N N . PHE A 1 109 ? -16.984 16.016 1.463 1 98.38 109 PHE A N 1
ATOM 872 C CA . PHE A 1 109 ? -15.562 16.25 1.717 1 98.38 109 PHE A CA 1
ATOM 873 C C . PHE A 1 109 ? -14.859 16.75 0.461 1 98.38 109 PHE A C 1
ATOM 875 O O . PHE A 1 109 ? -13.992 17.625 0.537 1 98.38 109 PHE A O 1
ATOM 882 N N . GLN A 1 110 ? -15.227 16.234 -0.652 1 97.62 110 GLN A N 1
ATOM 883 C CA . GLN A 1 110 ? -14.664 16.672 -1.925 1 97.62 110 GLN A CA 1
ATOM 884 C C . GLN A 1 110 ? -14.898 18.156 -2.154 1 97.62 110 GLN A C 1
ATOM 886 O O . GLN A 1 110 ? -14 18.875 -2.607 1 97.62 110 GLN A O 1
ATOM 891 N N . HIS A 1 111 ? -16.078 18.594 -1.834 1 97.62 111 HIS A N 1
ATOM 892 C CA . HIS A 1 111 ? -16.406 20 -1.981 1 97.62 111 HIS A CA 1
ATOM 893 C C . HIS A 1 111 ? -15.508 20.875 -1.108 1 97.62 111 HIS A C 1
ATOM 895 O O . HIS A 1 111 ? -15.016 21.922 -1.555 1 97.62 111 HIS A O 1
ATOM 901 N N . VAL A 1 112 ? -15.359 20.5 0.091 1 98.44 112 VAL A N 1
ATOM 902 C CA . VAL A 1 112 ? -14.508 21.234 1.019 1 98.44 112 VAL A CA 1
ATOM 903 C C . VAL A 1 112 ? -13.078 21.281 0.491 1 98.44 112 VAL A C 1
ATOM 905 O O . VAL A 1 112 ? -12.414 22.328 0.554 1 98.44 112 VAL A O 1
ATOM 908 N N . LYS A 1 113 ? -12.586 20.125 -0.01 1 98.56 113 LYS A N 1
ATOM 909 C CA . LYS A 1 113 ? -11.219 20.031 -0.522 1 98.56 113 LYS A CA 1
ATOM 910 C C . LYS A 1 113 ? -10.992 21.031 -1.652 1 98.56 113 LYS A C 1
ATOM 912 O O . LYS A 1 113 ? -9.93 21.656 -1.729 1 98.56 113 LYS A O 1
ATOM 917 N N . VAL A 1 114 ? -11.953 21.25 -2.51 1 97.38 114 VAL A N 1
ATOM 918 C CA . VAL A 1 114 ? -11.852 22.172 -3.635 1 97.38 114 VAL A CA 1
ATOM 919 C C . VAL A 1 114 ? -11.531 23.578 -3.129 1 97.38 114 VAL A C 1
ATOM 921 O O . VAL A 1 114 ? -10.727 24.297 -3.73 1 97.38 114 VAL A O 1
ATOM 924 N N . ASP A 1 115 ? -12.055 23.891 -1.997 1 97.88 115 ASP A N 1
ATOM 925 C CA . ASP A 1 115 ? -11.922 25.25 -1.464 1 97.88 115 ASP A CA 1
ATOM 926 C C . ASP A 1 115 ? -10.68 25.375 -0.581 1 97.88 115 ASP A C 1
ATOM 928 O O . ASP A 1 115 ? -10.211 26.484 -0.313 1 97.88 115 ASP A O 1
ATOM 932 N N . THR A 1 116 ? -10.211 24.281 -0.055 1 98.69 116 THR A N 1
ATOM 933 C CA . THR A 1 116 ? -9.258 24.406 1.046 1 98.69 116 THR A CA 1
ATOM 934 C C . THR A 1 116 ? -7.863 23.969 0.613 1 98.69 116 THR A C 1
ATOM 936 O O . THR A 1 116 ? -6.867 24.359 1.222 1 98.69 116 THR A O 1
ATOM 939 N N . LEU A 1 117 ? -7.77 23.109 -0.349 1 98.69 117 LEU A N 1
ATOM 940 C CA . LEU A 1 117 ? -6.465 22.594 -0.76 1 98.69 117 LEU A CA 1
ATOM 941 C C . LEU A 1 117 ? -5.738 23.594 -1.645 1 98.69 117 LEU A C 1
ATOM 943 O O . LEU A 1 117 ? -6.375 24.359 -2.383 1 98.69 117 LEU A O 1
ATOM 947 N N . CYS A 1 118 ? -4.477 23.641 -1.563 1 98 118 CYS A N 1
ATOM 948 C CA . CYS A 1 118 ? -3.664 24.516 -2.4 1 98 118 CYS A CA 1
ATOM 949 C C . CYS A 1 118 ? -3.336 23.844 -3.73 1 98 118 CYS A C 1
ATOM 951 O O . CYS A 1 118 ? -2.795 24.484 -4.633 1 98 118 CYS A O 1
ATOM 953 N N . GLN A 1 119 ? -3.535 22.578 -3.92 1 97.81 119 GLN A N 1
ATOM 954 C CA . GLN A 1 119 ? -3.338 21.75 -5.109 1 97.81 119 GLN A CA 1
ATOM 955 C C . GLN A 1 119 ? -4.215 20.5 -5.066 1 97.81 119 GLN A C 1
ATOM 957 O O . GLN A 1 119 ? -4.691 20.109 -4 1 97.81 119 GLN A O 1
ATOM 962 N N . PRO A 1 120 ? -4.496 19.922 -6.191 1 97.31 120 PRO A N 1
ATOM 963 C CA . PRO A 1 120 ? -5.273 18.688 -6.188 1 97.31 120 PRO A CA 1
ATOM 964 C C . PRO A 1 120 ? -4.633 17.594 -5.332 1 97.31 120 PRO A C 1
ATOM 966 O O . PRO A 1 120 ? -3.408 17.531 -5.223 1 97.31 120 PRO A O 1
ATOM 969 N N . GLU A 1 121 ? -5.414 16.734 -4.719 1 98.38 121 GLU A N 1
ATOM 970 C CA . GLU A 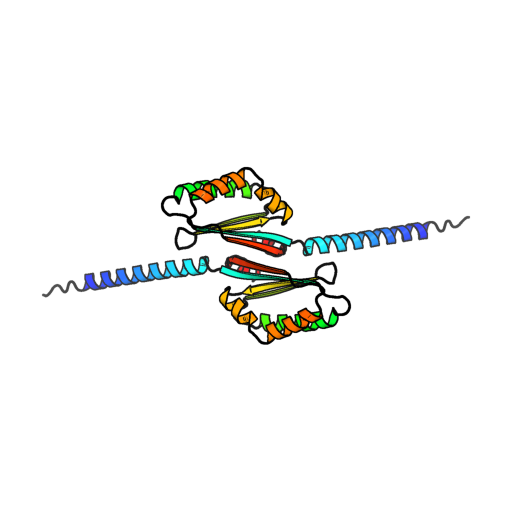1 121 ? -4.871 15.656 -3.906 1 98.38 121 GLU A CA 1
ATOM 971 C C . GLU A 1 121 ? -4.184 14.602 -4.773 1 98.38 121 GLU A C 1
ATOM 973 O O . GLU A 1 121 ? -4.559 14.398 -5.93 1 98.38 121 GLU A O 1
ATOM 978 N N . ALA A 1 122 ? -3.178 14.008 -4.254 1 98.19 122 ALA A N 1
ATOM 979 C CA . ALA A 1 122 ? -2.553 12.844 -4.875 1 98.19 122 ALA A CA 1
ATOM 980 C C . ALA A 1 122 ? -3.158 11.547 -4.348 1 98.19 122 ALA A C 1
ATOM 982 O O . ALA A 1 122 ? -3.225 11.336 -3.135 1 98.19 122 ALA A O 1
ATOM 983 N N . VAL A 1 123 ? -3.633 10.711 -5.238 1 98.44 123 VAL A N 1
ATOM 984 C CA . VAL A 1 123 ? -4.277 9.461 -4.84 1 98.44 123 VAL A CA 1
ATOM 985 C C . VAL A 1 123 ? -3.502 8.273 -5.398 1 98.44 123 VAL A C 1
ATOM 987 O O . VAL A 1 123 ? -3.139 8.258 -6.578 1 98.44 123 VAL A O 1
ATOM 990 N N . SER A 1 124 ? -3.189 7.332 -4.562 1 98.44 124 SER A N 1
ATOM 991 C CA . SER A 1 124 ? -2.584 6.066 -4.957 1 98.44 124 SER A CA 1
ATOM 992 C C . SER A 1 124 ? -3.338 4.883 -4.355 1 98.44 124 SER A C 1
ATOM 994 O O . SER A 1 124 ? -3.963 5.012 -3.299 1 98.44 124 SER A O 1
ATOM 996 N N . ALA A 1 125 ? -3.275 3.773 -5.07 1 98.5 125 ALA A N 1
ATOM 997 C CA . ALA A 1 125 ? -4.004 2.584 -4.645 1 98.5 125 ALA A CA 1
ATOM 998 C C . ALA A 1 125 ? -3.205 1.315 -4.93 1 98.5 125 ALA A C 1
ATOM 1000 O O . ALA A 1 125 ? -2.523 1.223 -5.953 1 98.5 125 ALA A O 1
ATOM 1001 N N . VAL A 1 126 ? -3.336 0.404 -3.998 1 98 126 VAL A N 1
ATOM 1002 C CA . VAL A 1 126 ? -2.666 -0.882 -4.168 1 98 126 VAL A CA 1
ATOM 1003 C C . VAL A 1 126 ? -3.471 -1.979 -3.473 1 98 126 VAL A C 1
ATOM 1005 O O . VAL A 1 126 ? -3.969 -1.782 -2.361 1 98 126 VAL A O 1
ATOM 1008 N N . ALA A 1 127 ? -3.631 -3.047 -4.184 1 97.81 127 ALA A N 1
ATOM 1009 C CA . ALA A 1 127 ? -4.164 -4.223 -3.5 1 97.81 127 ALA A CA 1
ATOM 1010 C C . ALA A 1 127 ? -3.09 -4.891 -2.645 1 97.81 127 ALA A C 1
ATOM 1012 O O . ALA A 1 127 ? -1.96 -5.09 -3.098 1 97.81 127 ALA A O 1
ATOM 1013 N N . VAL A 1 128 ? -3.43 -5.203 -1.368 1 95.75 128 VAL A N 1
ATOM 1014 C CA . VAL A 1 128 ? -2.48 -5.832 -0.456 1 95.75 128 VAL A CA 1
ATOM 1015 C C . VAL A 1 128 ? -3.115 -7.062 0.187 1 95.75 128 VAL A C 1
ATOM 1017 O O . VAL A 1 128 ? -4.34 -7.145 0.304 1 95.75 128 VAL A O 1
ATOM 1020 N N . PRO A 1 129 ? -2.234 -8 0.596 1 93.81 129 PRO A N 1
ATOM 1021 C CA . PRO A 1 129 ? -2.809 -9.141 1.319 1 93.81 129 PRO A CA 1
ATOM 1022 C C . PRO A 1 129 ? -3.529 -8.719 2.6 1 93.81 129 PRO A C 1
ATOM 1024 O O . PRO A 1 129 ? -2.988 -7.941 3.391 1 93.81 129 PRO A O 1
ATOM 1027 N N . ALA A 1 130 ? -4.707 -9.266 2.779 1 93.06 130 ALA A N 1
ATOM 1028 C CA . ALA A 1 130 ? -5.465 -8.969 3.992 1 93.06 130 ALA A CA 1
ATOM 1029 C C . ALA A 1 130 ? -4.688 -9.383 5.238 1 93.06 130 ALA A C 1
ATOM 1031 O O . ALA A 1 130 ? -4.801 -8.75 6.289 1 93.06 130 ALA A O 1
ATOM 1032 N N . ALA A 1 131 ? -3.881 -10.398 5.141 1 87.88 131 ALA A N 1
ATOM 1033 C CA . ALA 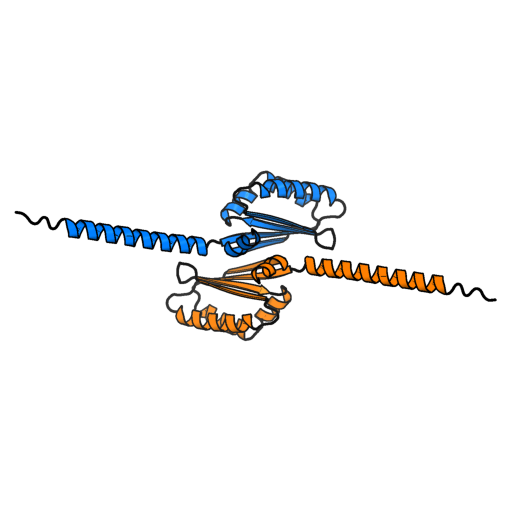A 1 131 ? -3.121 -10.953 6.262 1 87.88 131 ALA A CA 1
ATOM 1034 C C . ALA A 1 131 ? -2.139 -9.93 6.816 1 87.88 131 ALA A C 1
ATOM 1036 O O . ALA A 1 131 ? -1.684 -10.047 7.957 1 87.88 131 ALA A O 1
ATOM 1037 N N . TRP A 1 132 ? -1.761 -8.984 5.98 1 88.06 132 TRP A N 1
ATOM 1038 C CA . TRP A 1 132 ? -0.826 -7.961 6.438 1 88.06 132 TRP A CA 1
ATOM 1039 C C . TRP A 1 132 ? -1.507 -6.992 7.395 1 88.06 132 TRP A C 1
ATOM 1041 O O . TRP A 1 132 ? -0.836 -6.254 8.125 1 88.06 132 TRP A O 1
ATOM 1051 N N . CYS A 1 133 ? -2.764 -6.887 7.34 1 81.25 133 CYS A N 1
ATOM 1052 C CA . CYS A 1 133 ? -3.51 -5.914 8.133 1 81.25 133 CYS A CA 1
ATOM 1053 C C . CYS A 1 133 ? -4.039 -6.543 9.414 1 81.25 133 CYS A C 1
ATOM 1055 O O . CYS A 1 133 ? -4.555 -5.84 10.289 1 81.25 133 CYS A O 1
ATOM 1057 N N . SER A 1 134 ? -4.164 -7.809 9.539 1 63.19 134 SER A N 1
ATOM 1058 C CA . SER A 1 134 ? -4.734 -8.508 10.688 1 63.19 134 SER A CA 1
ATOM 1059 C C . SER A 1 134 ? -3.76 -8.539 11.859 1 63.19 134 SER A C 1
ATOM 1061 O O . SER A 1 134 ? -4.176 -8.641 13.016 1 63.19 134 SER A O 1
ATOM 1063 N N . LEU A 1 135 ? -2.539 -8.625 11.711 1 52.38 135 LEU A N 1
ATOM 1064 C CA . LEU A 1 135 ? -1.63 -8.898 12.82 1 52.38 135 LEU A CA 1
ATOM 1065 C C . LEU A 1 135 ? -1.677 -7.781 13.852 1 52.38 135 LEU A C 1
ATOM 1067 O O . LEU A 1 135 ? -1.307 -7.984 15.008 1 52.38 135 LEU A O 1
ATOM 1071 N N . ASN A 1 136 ? -1.93 -6.578 13.5 1 45.72 136 ASN A N 1
ATOM 1072 C CA . ASN A 1 136 ? -1.791 -5.602 14.57 1 45.72 136 ASN A CA 1
ATOM 1073 C C . ASN A 1 136 ? -2.98 -5.645 15.523 1 45.72 136 ASN A C 1
ATOM 1075 O O . ASN A 1 136 ? -3.146 -4.75 16.359 1 45.72 136 ASN A O 1
ATOM 1079 N N . ARG A 1 137 ? -3.883 -6.543 15.352 1 40.66 137 ARG A N 1
ATOM 1080 C CA . ARG A 1 137 ? -5.004 -6.535 16.281 1 40.66 137 ARG A CA 1
ATOM 1081 C C . ARG A 1 137 ? -4.645 -7.27 17.578 1 40.66 137 ARG A C 1
ATOM 1083 O O . ARG A 1 137 ? -5.492 -7.453 18.453 1 40.66 137 ARG A O 1
ATOM 1090 N N . ASP A 1 138 ? -3.584 -7.945 17.703 1 35.69 138 ASP A N 1
ATOM 1091 C CA . ASP A 1 138 ? -3.459 -8.43 19.062 1 35.69 138 ASP A CA 1
ATOM 1092 C C . ASP A 1 138 ? -3.131 -7.293 20.031 1 35.69 138 ASP A C 1
ATOM 1094 O O . ASP A 1 138 ? -2.33 -6.414 19.703 1 35.69 138 ASP A O 1
ATOM 1098 N N . MET B 1 1 ? 37.844 41.344 46.094 1 35.03 1 MET B N 1
ATOM 1099 C CA . MET B 1 1 ? 37.375 40 45.781 1 35.03 1 MET B CA 1
ATOM 1100 C C . MET B 1 1 ? 36.344 40.031 44.656 1 35.03 1 MET B C 1
ATOM 1102 O O . MET B 1 1 ? 35.312 40.688 44.781 1 35.03 1 MET B O 1
ATOM 1106 N N . ARG B 1 2 ? 36.875 39.875 43.375 1 38.81 2 ARG B N 1
ATOM 1107 C CA . ARG B 1 2 ? 36.188 39.875 42.125 1 38.81 2 ARG B CA 1
ATOM 1108 C C . ARG B 1 2 ? 35.125 38.781 42.062 1 38.81 2 ARG B C 1
ATOM 1110 O O . ARG B 1 2 ? 35.406 37.625 42.312 1 38.81 2 ARG B O 1
ATOM 1117 N N . ASN B 1 3 ? 33.906 38.938 42.562 1 42.78 3 ASN B N 1
ATOM 1118 C CA . ASN B 1 3 ? 32.688 38.156 42.406 1 42.78 3 ASN B CA 1
ATOM 1119 C C . ASN B 1 3 ? 32.531 37.656 40.969 1 42.78 3 ASN B C 1
ATOM 1121 O O . ASN B 1 3 ? 32.25 38.438 40.062 1 42.78 3 ASN B O 1
ATOM 1125 N N . ILE B 1 4 ? 33.406 36.719 40.469 1 45.28 4 ILE B N 1
ATOM 1126 C CA . ILE B 1 4 ? 33.312 36.094 39.156 1 45.28 4 ILE B CA 1
ATOM 1127 C C . ILE B 1 4 ? 31.938 35.438 39 1 45.28 4 ILE B C 1
ATOM 1129 O O . ILE B 1 4 ? 31.609 34.5 39.75 1 45.28 4 ILE B O 1
ATOM 1133 N N . ASN B 1 5 ? 30.875 36.125 38.844 1 44.25 5 ASN B N 1
ATOM 1134 C CA . ASN B 1 5 ? 29.562 35.719 38.375 1 44.25 5 ASN B CA 1
ATOM 1135 C C . ASN B 1 5 ? 29.672 34.75 37.188 1 44.25 5 ASN B C 1
ATOM 1137 O O . ASN B 1 5 ? 29.297 35.094 36.062 1 44.25 5 ASN B O 1
ATOM 1141 N N . THR B 1 6 ? 30.828 33.969 37.062 1 57.69 6 THR B N 1
ATOM 1142 C CA . THR B 1 6 ? 31.016 33.031 35.969 1 57.69 6 THR B CA 1
ATOM 1143 C C . THR B 1 6 ? 29.969 31.922 36.031 1 57.69 6 THR B C 1
ATOM 1145 O O . THR B 1 6 ? 29.844 31.125 35.094 1 57.69 6 THR B O 1
ATOM 1148 N N . GLY B 1 7 ? 29.391 31.719 37.094 1 54.19 7 GLY B N 1
ATOM 1149 C CA . GLY B 1 7 ? 28.5 30.578 37.281 1 54.19 7 GLY B CA 1
ATOM 1150 C C . GLY B 1 7 ? 27.234 30.688 36.469 1 54.19 7 GLY B C 1
ATOM 1151 O O . GLY B 1 7 ? 26.703 29.672 36 1 54.19 7 GLY B O 1
ATOM 1152 N N . ALA B 1 8 ? 26.734 31.906 36.344 1 61.78 8 ALA B N 1
ATOM 1153 C CA . ALA B 1 8 ? 25.469 32.094 35.625 1 61.78 8 ALA B CA 1
ATOM 1154 C C . ALA B 1 8 ? 25.609 31.844 34.156 1 61.78 8 ALA B C 1
ATOM 1156 O O . ALA B 1 8 ? 24.734 31.25 33.531 1 61.78 8 ALA B O 1
ATOM 1157 N N . GLY B 1 9 ? 26.812 32.25 33.625 1 60.38 9 GLY B N 1
ATOM 1158 C CA . GLY B 1 9 ? 27.031 32.062 32.188 1 60.38 9 GLY B CA 1
ATOM 1159 C C . GLY B 1 9 ? 27.141 30.609 31.781 1 60.38 9 GLY B C 1
ATOM 1160 O O . GLY B 1 9 ? 26.656 30.219 30.734 1 60.38 9 GLY B O 1
ATOM 1161 N N . ALA B 1 10 ? 27.719 29.922 32.656 1 66.5 10 ALA B N 1
ATOM 1162 C CA . ALA B 1 10 ? 27.922 28.5 32.406 1 66.5 10 ALA B CA 1
ATOM 1163 C C . ALA B 1 10 ? 26.609 27.734 32.5 1 66.5 10 ALA B C 1
ATOM 1165 O O . ALA B 1 10 ? 26.344 26.844 31.688 1 66.5 10 ALA B O 1
ATOM 1166 N N . VAL B 1 11 ? 25.781 28.188 33.375 1 65.81 11 VAL B N 1
ATOM 1167 C CA . VAL B 1 11 ? 24.5 27.516 33.562 1 65.81 11 VAL B CA 1
ATOM 1168 C C . VAL B 1 11 ? 23.594 27.797 32.375 1 65.81 11 VAL B C 1
ATOM 1170 O O . VAL B 1 11 ? 22.906 26.891 31.875 1 65.81 11 VAL B O 1
ATOM 1173 N N . GLU B 1 12 ? 23.656 29.062 31.922 1 69.12 12 GLU B N 1
ATOM 1174 C CA . GLU B 1 12 ? 22.812 29.453 30.797 1 69.12 12 GLU B CA 1
ATOM 1175 C C . GLU B 1 12 ? 23.219 28.719 29.516 1 69.12 12 GLU B C 1
ATOM 1177 O O . GLU B 1 12 ? 22.359 28.312 28.734 1 69.12 12 GL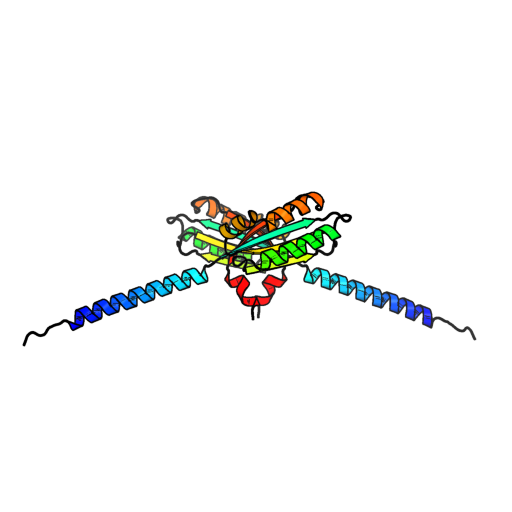U B O 1
ATOM 1182 N N . VAL B 1 13 ? 24.453 28.672 29.391 1 65.62 13 VAL B N 1
ATOM 1183 C CA . VAL B 1 13 ? 24.969 27.984 28.219 1 65.62 13 VAL B CA 1
ATOM 1184 C C . VAL B 1 13 ? 24.609 26.5 28.266 1 65.62 13 VAL B C 1
ATOM 1186 O O . VAL B 1 13 ? 24.234 25.906 27.266 1 65.62 13 VAL B O 1
ATOM 1189 N N . ARG B 1 14 ? 24.688 26.062 29.438 1 70.44 14 ARG B N 1
ATOM 1190 C CA . ARG B 1 14 ? 24.359 24.641 29.625 1 70.44 14 ARG B CA 1
ATOM 1191 C C . ARG B 1 14 ? 22.875 24.391 29.375 1 70.44 14 ARG B C 1
ATOM 1193 O O . ARG B 1 14 ? 22.516 23.375 28.766 1 70.44 14 ARG B O 1
ATOM 1200 N N . LYS B 1 15 ? 22.109 25.359 29.781 1 77.06 15 LYS B N 1
ATOM 1201 C CA . LYS B 1 15 ? 20.656 25.25 29.594 1 77.06 15 LYS B CA 1
ATOM 1202 C C . LYS B 1 15 ? 20.281 25.328 28.109 1 77.06 15 LYS B C 1
ATOM 1204 O O . LYS B 1 15 ? 19.438 24.594 27.641 1 77.06 15 LYS B O 1
ATOM 1209 N N . GLU B 1 16 ? 21 26.219 27.422 1 79.12 16 GLU B N 1
ATOM 1210 C CA . GLU B 1 16 ? 20.766 26.359 26 1 79.12 16 GLU B CA 1
ATOM 1211 C C . GLU B 1 16 ? 21.219 25.109 25.25 1 79.12 16 GLU B C 1
ATOM 1213 O O . GLU B 1 16 ? 20.547 24.656 24.312 1 79.12 16 GLU B O 1
ATOM 1218 N N . GLY B 1 17 ? 22.203 24.547 25.812 1 81.06 17 GLY B N 1
ATOM 1219 C CA . GLY B 1 17 ? 22.703 23.312 25.219 1 81.06 17 GLY B CA 1
ATOM 1220 C C . GLY B 1 17 ? 21.75 22.141 25.406 1 81.06 17 GLY B C 1
ATOM 1221 O O . GLY B 1 17 ? 21.531 21.375 24.484 1 81.06 17 GLY B O 1
ATOM 1222 N N . LEU B 1 18 ? 21.156 22.031 26.594 1 87 18 LEU B N 1
ATOM 1223 C CA . LEU B 1 18 ? 20.219 20.953 26.891 1 87 18 LEU B CA 1
ATOM 1224 C C . LEU B 1 18 ? 18.938 21.109 26.094 1 87 18 LEU B C 1
ATOM 1226 O O . LEU B 1 18 ? 18.406 20.141 25.578 1 87 18 LEU B O 1
ATOM 1230 N N . GLU B 1 19 ? 18.516 22.391 26.125 1 89.19 19 GLU B N 1
ATOM 1231 C CA . GLU B 1 19 ? 17.312 22.672 25.359 1 89.19 19 GLU B CA 1
ATOM 1232 C C . GLU B 1 19 ? 17.5 22.359 23.875 1 89.19 19 GLU B C 1
ATOM 1234 O O . GLU B 1 19 ? 16.609 21.828 23.219 1 89.19 19 GLU B O 1
ATOM 1239 N N . ALA B 1 20 ? 18.641 22.688 23.359 1 90.69 20 ALA B N 1
ATOM 1240 C CA . ALA B 1 20 ? 18.953 22.391 21.969 1 90.69 20 ALA B CA 1
ATOM 1241 C C . ALA B 1 20 ? 18.984 20.891 21.719 1 90.69 20 ALA B C 1
ATOM 1243 O O . ALA B 1 20 ? 18.531 20.406 20.672 1 90.69 20 ALA B O 1
ATOM 1244 N N . GLN B 1 21 ? 19.5 20.219 22.672 1 88 21 GLN B N 1
ATOM 1245 C CA . GLN B 1 21 ? 19.547 18.766 22.547 1 88 21 GLN B CA 1
ATOM 1246 C C . GLN B 1 21 ? 18.156 18.156 22.594 1 88 21 GLN B C 1
ATOM 1248 O O . GLN B 1 21 ? 17.844 17.219 21.859 1 88 21 GLN B O 1
ATOM 1253 N N . ILE B 1 22 ? 17.391 18.672 23.438 1 91 22 ILE B N 1
ATOM 1254 C CA . ILE B 1 22 ? 16.016 18.188 23.562 1 91 22 ILE B CA 1
ATOM 1255 C C . ILE B 1 22 ? 15.273 18.438 22.25 1 91 22 ILE B C 1
ATOM 1257 O O . ILE B 1 22 ? 14.547 17.562 21.766 1 91 22 ILE B O 1
ATOM 1261 N N . ASN B 1 23 ? 15.461 19.594 21.688 1 90.62 23 ASN B N 1
ATOM 1262 C CA . ASN B 1 23 ? 14.828 19.922 20.422 1 90.62 23 ASN B CA 1
ATOM 1263 C C . ASN B 1 23 ? 15.297 19.016 19.297 1 90.62 23 ASN B C 1
ATOM 1265 O O . ASN B 1 23 ? 14.5 18.578 18.469 1 90.62 23 ASN B O 1
ATOM 1269 N N . ARG B 1 24 ? 16.547 18.75 19.391 1 90.56 24 ARG B N 1
ATOM 1270 C CA . ARG B 1 24 ? 17.109 17.844 18.391 1 90.56 24 ARG B CA 1
ATOM 1271 C C . ARG B 1 24 ? 16.5 16.453 18.516 1 90.56 24 ARG B C 1
ATOM 1273 O O . ARG B 1 24 ? 16.141 15.82 17.516 1 90.56 24 ARG B O 1
ATOM 1280 N N . LEU B 1 25 ? 16.312 16.016 19.672 1 87.56 25 LEU B N 1
ATOM 1281 C CA . LEU B 1 25 ? 15.727 14.711 19.938 1 87.56 25 LEU B CA 1
ATOM 1282 C C . LEU B 1 25 ? 14.273 14.672 19.469 1 87.56 25 LEU B C 1
ATOM 1284 O O . LEU B 1 25 ? 13.836 13.688 18.859 1 87.56 25 LEU B O 1
ATOM 1288 N N . ALA B 1 26 ? 13.641 15.703 19.781 1 89.31 26 ALA B N 1
ATOM 1289 C CA . ALA B 1 26 ? 12.242 15.797 19.375 1 89.31 26 ALA B CA 1
ATOM 1290 C C . ALA B 1 26 ? 12.125 15.727 17.844 1 89.31 26 ALA B C 1
ATOM 1292 O O . ALA B 1 26 ? 11.242 15.047 17.328 1 89.31 26 ALA B O 1
ATOM 1293 N N . GLU B 1 27 ? 12.961 16.359 17.188 1 88.31 27 GLU B N 1
ATOM 1294 C CA . GLU B 1 27 ? 12.969 16.344 15.734 1 88.31 27 GLU B CA 1
ATOM 1295 C C . GLU B 1 27 ? 13.281 14.953 15.195 1 88.31 27 GLU B C 1
ATOM 1297 O O . GLU B 1 27 ? 12.641 14.484 14.25 1 88.31 27 GLU B O 1
ATOM 1302 N N . LEU B 1 28 ? 14.227 14.352 15.812 1 86.19 28 LEU B N 1
ATOM 1303 C CA . LEU B 1 28 ? 14.648 13.016 15.406 1 86.19 28 LEU B CA 1
ATOM 1304 C C . LEU B 1 28 ? 13.523 12 15.602 1 86.19 28 LEU B C 1
ATOM 1306 O O . LEU B 1 28 ? 13.258 11.18 14.727 1 86.19 28 LEU B O 1
ATOM 1310 N N . ILE B 1 29 ? 12.898 12.078 16.625 1 87.25 29 ILE B N 1
ATOM 1311 C CA . ILE B 1 29 ? 11.781 11.195 16.922 1 87.25 29 ILE B CA 1
ATOM 1312 C C . ILE B 1 29 ? 10.656 11.414 15.914 1 87.25 29 ILE B C 1
ATOM 1314 O O . ILE B 1 29 ? 10.07 10.453 15.406 1 87.25 29 ILE B O 1
ATOM 1318 N N . GLY B 1 30 ? 10.367 12.609 15.617 1 85.81 30 GLY B N 1
ATOM 1319 C CA . GLY B 1 30 ? 9.367 12.938 14.617 1 85.81 30 GLY B CA 1
ATOM 1320 C C . GLY B 1 30 ? 9.656 12.336 13.25 1 85.81 30 GLY B C 1
ATOM 1321 O O . GLY B 1 30 ? 8.766 11.773 12.617 1 85.81 30 GLY B O 1
ATOM 1322 N N . ARG B 1 31 ? 10.906 12.461 12.906 1 85.56 31 ARG B N 1
ATOM 1323 C CA . ARG B 1 31 ? 11.336 11.922 11.625 1 85.56 31 ARG B CA 1
ATOM 1324 C C . ARG B 1 31 ? 11.195 10.398 11.602 1 85.56 31 ARG B C 1
ATOM 1326 O O . ARG B 1 31 ? 10.781 9.828 10.586 1 85.56 31 ARG B O 1
ATOM 1333 N N . LEU B 1 32 ? 11.516 9.828 12.672 1 83.88 32 LEU B N 1
ATOM 1334 C CA . LEU B 1 32 ? 11.445 8.367 12.766 1 83.88 32 LEU B CA 1
ATOM 1335 C C . LEU B 1 32 ? 9.992 7.898 12.75 1 83.88 32 LEU B C 1
ATOM 1337 O O . LEU B 1 32 ? 9.656 6.926 12.07 1 83.88 32 LEU B O 1
ATOM 1341 N N . GLU B 1 33 ? 9.203 8.648 13.391 1 86.06 33 GLU B N 1
ATOM 1342 C CA . GLU B 1 33 ? 7.797 8.273 13.508 1 86.06 33 GLU B CA 1
ATOM 1343 C C . GLU B 1 33 ? 7.062 8.477 12.18 1 86.06 33 GLU B C 1
ATOM 1345 O O . GLU B 1 33 ? 6.062 7.809 11.906 1 86.06 33 GLU B O 1
ATOM 1350 N N . ASN B 1 34 ? 7.672 9.375 11.383 1 88.5 34 ASN B N 1
ATOM 1351 C CA . ASN B 1 34 ? 6.969 9.734 10.156 1 88.5 34 ASN B CA 1
ATOM 1352 C C . ASN B 1 34 ? 7.629 9.109 8.93 1 88.5 34 ASN B C 1
ATOM 1354 O O . ASN B 1 34 ? 7.277 9.438 7.793 1 88.5 34 ASN B O 1
ATOM 1358 N N . LYS B 1 35 ? 8.586 8.273 9.219 1 90.81 35 LYS B N 1
ATOM 1359 C CA . LYS B 1 35 ? 9.25 7.605 8.102 1 90.81 35 LYS B CA 1
ATOM 1360 C C . LYS B 1 35 ? 8.266 6.77 7.293 1 90.81 35 LYS B C 1
ATOM 1362 O O . LYS B 1 35 ? 7.406 6.094 7.859 1 90.81 35 LYS B O 1
ATOM 1367 N N . SER B 1 36 ? 8.375 6.867 5.961 1 94.25 36 SER B N 1
ATOM 1368 C CA . SER B 1 36 ? 7.531 6.082 5.066 1 94.25 36 SER B CA 1
ATOM 1369 C C . SER B 1 36 ? 8.359 5.129 4.215 1 94.25 36 SER B C 1
ATOM 1371 O O . SER B 1 36 ? 9.57 5.312 4.066 1 94.25 36 SER B O 1
ATOM 1373 N N . LEU B 1 37 ? 7.809 4.012 3.859 1 95.81 37 LEU B N 1
ATOM 1374 C CA . LEU B 1 37 ? 8.352 3.1 2.857 1 95.81 37 LEU B CA 1
ATOM 1375 C C . LEU B 1 37 ? 7.57 3.199 1.552 1 95.81 37 LEU B C 1
ATOM 1377 O O . LEU B 1 37 ? 6.434 3.678 1.538 1 95.81 37 LEU B O 1
ATOM 1381 N N . TYR B 1 38 ? 8.281 2.834 0.536 1 97.88 38 TYR B N 1
ATOM 1382 C CA . TYR B 1 38 ? 7.668 2.818 -0.786 1 97.88 38 TYR B CA 1
ATOM 1383 C C . TYR B 1 38 ? 7.285 1.4 -1.192 1 97.88 38 TYR B C 1
ATOM 1385 O O . TYR B 1 38 ? 8.156 0.571 -1.468 1 97.88 38 TYR B O 1
ATOM 1393 N N . LEU B 1 39 ? 5.969 1.104 -1.201 1 98.12 39 LEU B N 1
ATOM 1394 C CA . LEU B 1 39 ? 5.453 -0.222 -1.527 1 98.12 39 LEU B CA 1
ATOM 1395 C C . LEU B 1 39 ? 5.137 -0.331 -3.016 1 98.12 39 LEU B C 1
ATOM 1397 O O . LEU B 1 39 ? 4.348 0.454 -3.545 1 98.12 39 LEU B O 1
ATOM 1401 N N . ILE B 1 40 ? 5.781 -1.276 -3.709 1 98.5 40 ILE B N 1
ATOM 1402 C CA . ILE B 1 40 ? 5.52 -1.59 -5.109 1 98.5 40 ILE B CA 1
ATOM 1403 C C . ILE B 1 40 ? 4.773 -2.918 -5.211 1 98.5 40 ILE B C 1
ATOM 1405 O O . ILE B 1 40 ? 5.125 -3.889 -4.535 1 98.5 40 ILE B O 1
ATOM 1409 N N . ARG B 1 41 ? 3.707 -2.961 -5.953 1 98.56 41 ARG B N 1
ATOM 1410 C CA . ARG B 1 41 ? 2.992 -4.184 -6.301 1 98.56 41 ARG B CA 1
ATOM 1411 C C . ARG B 1 41 ? 3.043 -4.441 -7.801 1 98.56 41 ARG B C 1
ATOM 1413 O O . ARG B 1 41 ? 2.688 -3.57 -8.602 1 98.56 41 ARG B O 1
ATOM 1420 N N . LYS B 1 42 ? 3.582 -5.551 -8.203 1 98.69 42 LYS B N 1
ATOM 1421 C CA . LYS B 1 42 ? 3.602 -5.957 -9.602 1 98.69 42 LYS B CA 1
ATOM 1422 C C . LYS B 1 42 ? 2.777 -7.227 -9.82 1 98.69 42 LYS B C 1
ATOM 1424 O O . LYS B 1 42 ? 2.994 -8.234 -9.141 1 98.69 42 LYS B O 1
ATOM 1429 N N . GLU B 1 43 ? 1.828 -7.141 -10.648 1 98.56 43 GLU B N 1
ATOM 1430 C CA . GLU B 1 43 ? 1.022 -8.305 -11 1 98.56 43 GLU B CA 1
ATOM 1431 C C . GLU B 1 43 ? 1.345 -8.789 -12.414 1 98.56 43 GLU B C 1
ATOM 1433 O O . GLU B 1 43 ? 1.356 -7.996 -13.359 1 98.56 43 GLU B O 1
ATOM 1438 N N . MET B 1 44 ? 1.605 -10.062 -12.484 1 98.75 44 MET B N 1
ATOM 1439 C CA . MET B 1 44 ? 2.09 -10.625 -13.742 1 98.75 44 MET B CA 1
ATOM 1440 C C . MET B 1 44 ? 1.326 -11.891 -14.102 1 98.75 44 MET B C 1
ATOM 1442 O O . MET B 1 44 ? 1.195 -12.797 -13.281 1 98.75 44 MET B O 1
ATOM 1446 N N . LYS B 1 45 ? 0.806 -11.922 -15.359 1 98.81 45 LYS B N 1
ATOM 1447 C CA . LYS B 1 45 ? 0.183 -13.125 -15.898 1 98.81 45 LYS B CA 1
ATOM 1448 C C . LYS B 1 45 ? 1.101 -13.82 -16.906 1 98.81 45 LYS B C 1
ATOM 1450 O O . LYS B 1 45 ? 1.478 -13.227 -17.922 1 98.81 45 LYS B O 1
ATOM 1455 N N . VAL B 1 46 ? 1.307 -15.062 -16.672 1 98.81 46 VAL B N 1
ATOM 1456 C CA . VAL B 1 46 ? 2.334 -15.781 -17.422 1 98.81 46 VAL B CA 1
ATOM 1457 C C . VAL B 1 46 ? 1.68 -16.75 -18.391 1 98.81 46 VAL B C 1
ATOM 1459 O O . VAL B 1 46 ? 0.659 -17.375 -18.078 1 98.81 46 VAL B O 1
ATOM 1462 N N . SER B 1 47 ? 2.303 -16.844 -19.594 1 98.56 47 SER B N 1
ATOM 1463 C CA . SER B 1 47 ? 1.853 -17.875 -20.531 1 98.56 47 SER B CA 1
ATOM 1464 C C . SER B 1 47 ? 2.17 -19.281 -20.016 1 98.56 47 SER B C 1
ATOM 1466 O O . SER B 1 47 ? 3.256 -19.516 -19.469 1 98.56 47 SER B O 1
ATOM 1468 N N . GLN B 1 48 ? 1.221 -20.188 -20.172 1 98.12 48 GLN B N 1
ATOM 1469 C CA . GLN B 1 48 ? 1.361 -21.547 -19.672 1 98.12 48 GLN B CA 1
ATOM 1470 C C . GLN B 1 48 ? 2.629 -22.203 -20.219 1 98.12 48 GLN B C 1
ATOM 1472 O O . GLN B 1 48 ? 3.361 -22.859 -19.469 1 98.12 48 GLN B O 1
ATOM 1477 N N . LYS B 1 49 ? 2.854 -22 -21.453 1 98.06 49 LYS B N 1
ATOM 1478 C CA . LYS B 1 49 ? 3.99 -22.625 -22.109 1 98.06 49 LYS B CA 1
ATOM 1479 C C . LYS B 1 49 ? 5.312 -22.141 -21.531 1 98.06 49 LYS B C 1
ATOM 1481 O O . LYS B 1 49 ? 6.328 -22.828 -21.625 1 98.06 49 LYS B O 1
ATOM 1486 N N . GLN B 1 50 ? 5.273 -20.922 -20.969 1 98.5 50 GLN B N 1
ATOM 1487 C CA . GLN B 1 50 ? 6.52 -20.297 -20.531 1 98.5 50 GLN B CA 1
ATOM 1488 C C . GLN B 1 50 ? 6.609 -20.266 -19.016 1 98.5 50 GLN B C 1
ATOM 1490 O O . GLN B 1 50 ? 7.441 -19.547 -18.453 1 98.5 50 GLN B O 1
ATOM 1495 N N . LEU B 1 51 ? 5.758 -20.906 -18.266 1 98.5 51 LEU B N 1
ATOM 1496 C CA . LEU B 1 51 ? 5.637 -20.859 -16.812 1 98.5 51 LEU B CA 1
ATOM 1497 C C . LEU B 1 51 ? 6.953 -21.234 -16.141 1 98.5 51 LEU B C 1
ATOM 1499 O O . LEU B 1 51 ? 7.395 -20.578 -15.203 1 98.5 51 LEU B O 1
ATOM 1503 N N . GLY B 1 52 ? 7.523 -22.297 -16.547 1 98.38 52 GLY B N 1
ATOM 1504 C CA . GLY B 1 52 ? 8.781 -22.75 -15.977 1 98.38 52 GLY B CA 1
ATOM 1505 C C . GLY B 1 52 ? 9.883 -21.719 -16.078 1 98.38 52 GLY B C 1
ATOM 1506 O O . GLY B 1 52 ? 10.562 -21.422 -15.086 1 98.38 52 GLY B O 1
ATOM 1507 N N . ASP B 1 53 ? 10.117 -21.188 -17.281 1 98.5 53 ASP B N 1
ATOM 1508 C CA . ASP B 1 53 ? 11.125 -20.156 -17.5 1 98.5 53 ASP B CA 1
ATOM 1509 C C . ASP B 1 53 ? 10.875 -18.938 -16.609 1 98.5 53 ASP B C 1
ATOM 1511 O O . ASP B 1 53 ? 11.812 -18.375 -16.047 1 98.5 53 ASP B O 1
ATOM 1515 N N . PHE B 1 54 ? 9.656 -18.562 -16.531 1 98.81 54 PHE B N 1
ATOM 1516 C CA . PHE B 1 54 ? 9.297 -17.422 -15.711 1 98.81 54 PHE B CA 1
ATOM 1517 C C . PHE B 1 54 ? 9.641 -17.672 -14.25 1 98.81 54 PHE B C 1
ATOM 1519 O O . PHE B 1 54 ? 10.25 -16.828 -13.594 1 98.81 54 PHE B O 1
ATOM 1526 N N . CYS B 1 55 ? 9.234 -18.797 -13.781 1 98.56 55 CYS B N 1
ATOM 1527 C CA . CYS B 1 55 ? 9.445 -19.109 -12.375 1 98.56 55 CYS B CA 1
ATOM 1528 C C . CYS B 1 55 ? 10.93 -19.109 -12.031 1 98.56 55 CYS B C 1
ATOM 1530 O O . CYS B 1 55 ? 11.328 -18.625 -10.969 1 98.56 55 CYS B O 1
ATOM 1532 N N . GLU B 1 56 ? 11.719 -19.641 -12.875 1 98.62 56 GLU B N 1
ATOM 1533 C CA . GLU B 1 56 ? 13.164 -19.641 -12.656 1 98.62 56 GLU B CA 1
ATOM 1534 C C . GLU B 1 56 ? 13.703 -18.203 -12.602 1 98.62 56 GLU B C 1
ATOM 1536 O O . GLU B 1 56 ? 14.508 -17.875 -11.727 1 98.62 56 GLU B O 1
ATOM 1541 N N . ALA B 1 57 ? 13.273 -17.391 -13.523 1 98.56 57 ALA B N 1
ATOM 1542 C CA . ALA B 1 57 ? 13.703 -15.984 -13.562 1 98.56 57 ALA B CA 1
ATOM 1543 C C . ALA B 1 57 ? 13.211 -15.234 -12.328 1 98.56 57 ALA B C 1
ATOM 1545 O O . ALA B 1 57 ? 13.93 -14.398 -11.773 1 98.56 57 ALA B O 1
ATOM 1546 N N . LEU B 1 58 ? 11.969 -15.508 -11.914 1 98.62 58 LEU B N 1
ATOM 1547 C CA . LEU B 1 58 ? 11.398 -14.867 -10.734 1 98.62 58 LEU B CA 1
ATOM 1548 C C . LEU B 1 58 ? 12.195 -15.234 -9.484 1 98.62 58 LEU B C 1
ATOM 1550 O O . LEU B 1 58 ? 12.492 -14.367 -8.656 1 98.62 58 LEU B O 1
ATOM 1554 N N . LYS B 1 59 ? 12.508 -16.453 -9.375 1 98.44 59 LYS B N 1
ATOM 1555 C CA . LYS B 1 59 ? 13.305 -16.906 -8.234 1 98.44 59 LYS B CA 1
ATOM 1556 C C . LYS B 1 59 ? 14.625 -16.156 -8.156 1 98.44 59 LYS B C 1
ATOM 1558 O O . LYS B 1 59 ? 15.016 -15.688 -7.086 1 98.44 59 LYS B O 1
ATOM 1563 N N . GLN B 1 60 ? 15.289 -16.031 -9.258 1 98.19 60 GLN B N 1
ATOM 1564 C CA . GLN B 1 60 ? 16.562 -15.312 -9.305 1 98.19 60 GLN B CA 1
ATOM 1565 C C . GLN B 1 60 ? 16.375 -13.836 -8.977 1 98.19 60 GLN B C 1
ATOM 1567 O O . GLN B 1 60 ? 17.172 -13.242 -8.258 1 98.19 60 GLN B O 1
ATOM 1572 N N . TYR B 1 61 ? 15.391 -13.258 -9.477 1 98.31 61 TYR B N 1
ATOM 1573 C CA . TYR B 1 61 ? 15.078 -11.859 -9.219 1 98.31 61 TYR B CA 1
ATOM 1574 C C . TYR B 1 61 ? 14.859 -11.617 -7.73 1 98.31 61 TYR B C 1
ATOM 1576 O O . TYR B 1 61 ? 15.438 -10.688 -7.156 1 98.31 61 TYR B O 1
ATOM 1584 N N . LEU B 1 62 ? 14.008 -12.453 -7.141 1 98.25 62 LEU B N 1
ATOM 1585 C CA . LEU B 1 62 ? 13.711 -12.32 -5.719 1 98.25 62 LEU B CA 1
ATOM 1586 C C . LEU B 1 62 ? 14.977 -12.445 -4.883 1 98.25 62 LEU B C 1
ATOM 1588 O O . LEU B 1 62 ? 15.156 -11.703 -3.91 1 98.25 62 LEU B O 1
ATOM 1592 N N . LYS B 1 63 ? 15.82 -13.359 -5.207 1 97.94 63 LYS B N 1
ATOM 1593 C CA . LYS B 1 63 ? 17.094 -13.531 -4.523 1 97.94 63 LYS B CA 1
ATOM 1594 C C . LYS B 1 63 ? 17.938 -12.266 -4.605 1 97.94 63 LYS B C 1
ATOM 1596 O O . LYS B 1 63 ? 18.484 -11.805 -3.598 1 97.94 63 LYS B O 1
ATOM 1601 N N . ASN B 1 64 ? 18.031 -11.672 -5.762 1 97.62 64 ASN B N 1
ATOM 1602 C CA . ASN B 1 64 ? 18.828 -10.461 -5.98 1 97.62 64 ASN B CA 1
ATOM 1603 C C . ASN B 1 64 ? 18.234 -9.273 -5.223 1 97.62 64 ASN B C 1
ATOM 1605 O O . ASN B 1 64 ? 18.984 -8.523 -4.582 1 97.62 64 ASN B O 1
ATOM 1609 N N . VAL B 1 65 ? 16.922 -9.125 -5.32 1 97.19 65 VAL B N 1
ATOM 1610 C CA . VAL B 1 65 ? 16.234 -7.98 -4.734 1 97.19 65 VAL B CA 1
ATOM 1611 C C . VAL B 1 65 ? 16.297 -8.062 -3.211 1 97.19 65 VAL B C 1
ATOM 1613 O O . VAL B 1 65 ? 16.547 -7.062 -2.535 1 97.19 65 VAL B O 1
ATOM 1616 N N . SER B 1 66 ? 16.141 -9.289 -2.633 1 96.19 66 SER B N 1
ATOM 1617 C CA . SER B 1 66 ? 16.156 -9.477 -1.187 1 96.19 66 SER B CA 1
ATOM 1618 C C . SER B 1 66 ? 17.516 -9.164 -0.595 1 96.19 66 SER B C 1
ATOM 1620 O O . SER B 1 66 ? 17.641 -8.883 0.6 1 96.19 66 SER B O 1
ATOM 1622 N N . ALA B 1 67 ? 18.5 -9.18 -1.413 1 95.38 67 ALA B N 1
ATOM 1623 C CA . ALA B 1 67 ? 19.875 -8.938 -0.954 1 95.38 67 ALA B CA 1
ATOM 1624 C C . ALA B 1 67 ? 20.203 -7.449 -0.985 1 95.38 67 ALA B C 1
ATOM 1626 O O . ALA B 1 67 ? 21.234 -7.027 -0.457 1 95.38 67 ALA B O 1
ATOM 1627 N N . GLN B 1 68 ? 19.359 -6.676 -1.57 1 94.62 68 GLN B N 1
ATOM 1628 C CA . GLN B 1 68 ? 19.609 -5.242 -1.674 1 94.62 68 GLN B CA 1
ATOM 1629 C C . GLN B 1 68 ? 19.328 -4.535 -0.354 1 94.62 68 GLN B C 1
ATOM 1631 O O . GLN B 1 68 ? 18.266 -4.75 0.253 1 94.62 68 GLN B O 1
ATOM 1636 N N . ARG B 1 69 ? 20.156 -3.625 0.031 1 93.25 69 ARG B N 1
ATOM 1637 C CA . ARG B 1 69 ? 20.062 -2.941 1.317 1 93.25 69 ARG B CA 1
ATOM 1638 C C . ARG B 1 69 ? 18.844 -2.021 1.361 1 93.25 69 ARG B C 1
ATOM 1640 O O . ARG B 1 69 ? 18.188 -1.886 2.402 1 93.25 69 ARG B O 1
ATOM 1647 N N . ASP B 1 70 ? 18.547 -1.492 0.239 1 96 70 ASP B N 1
ATOM 1648 C CA . ASP B 1 70 ? 17.484 -0.497 0.208 1 96 70 ASP B CA 1
ATOM 1649 C C . ASP B 1 70 ? 16.109 -1.162 0.066 1 96 70 ASP B C 1
ATOM 1651 O O . ASP B 1 70 ? 15.086 -0.482 0.041 1 96 70 ASP B O 1
ATOM 1655 N N . CYS B 1 71 ? 16.078 -2.455 -0.05 1 95.25 71 CYS B N 1
ATOM 1656 C CA . CYS B 1 71 ? 14.828 -3.197 -0.063 1 95.25 71 CYS B CA 1
ATOM 1657 C C . CYS B 1 71 ? 14.57 -3.865 1.282 1 95.25 71 CYS B C 1
ATOM 1659 O O . CYS B 1 71 ? 15.273 -4.812 1.65 1 95.25 71 CYS B O 1
ATOM 1661 N N . PHE B 1 72 ? 13.586 -3.449 1.987 1 93.5 72 PHE B N 1
ATOM 1662 C CA . PHE B 1 72 ? 13.273 -3.918 3.332 1 93.5 72 PHE B CA 1
ATOM 1663 C C . PHE B 1 72 ? 12.695 -5.328 3.295 1 93.5 72 PHE B C 1
ATOM 1665 O O . PHE B 1 72 ? 12.992 -6.152 4.16 1 93.5 72 PHE B O 1
ATOM 1672 N N . HIS B 1 73 ? 11.828 -5.504 2.375 1 94 73 HIS B N 1
ATOM 1673 C CA . HIS B 1 73 ? 11.133 -6.785 2.275 1 94 73 HIS B CA 1
ATOM 1674 C C . HIS B 1 73 ? 10.602 -7.012 0.867 1 94 73 HIS B C 1
ATOM 1676 O O . HIS B 1 73 ? 10.148 -6.07 0.212 1 94 73 HIS B O 1
ATOM 1682 N N . VAL B 1 74 ? 10.688 -8.227 0.404 1 96.62 74 VAL B N 1
ATOM 1683 C CA . VAL B 1 74 ? 10.094 -8.602 -0.875 1 96.62 74 VAL B CA 1
ATOM 1684 C C . VAL B 1 74 ? 9.422 -9.969 -0.749 1 96.62 74 VAL B C 1
ATOM 1686 O O . VAL B 1 74 ? 9.922 -10.859 -0.062 1 96.62 74 VAL B O 1
ATOM 1689 N N . THR B 1 75 ? 8.25 -10.102 -1.289 1 95.88 75 THR B N 1
ATOM 1690 C CA . THR B 1 75 ? 7.551 -11.375 -1.289 1 95.88 75 THR B CA 1
ATOM 1691 C C . THR B 1 75 ? 6.75 -11.555 -2.576 1 95.88 75 THR B C 1
ATOM 1693 O O . THR B 1 75 ? 6.375 -10.57 -3.221 1 95.88 75 THR B O 1
ATOM 1696 N N . ALA B 1 76 ? 6.594 -12.781 -2.977 1 97.31 76 ALA B N 1
ATOM 1697 C CA . ALA B 1 76 ? 5.801 -13.141 -4.148 1 97.31 76 ALA B CA 1
ATOM 1698 C C . ALA B 1 76 ? 4.688 -14.117 -3.781 1 97.31 76 ALA B C 1
ATOM 1700 O O . ALA B 1 76 ? 4.879 -14.992 -2.93 1 97.31 76 ALA B O 1
ATOM 1701 N N . VAL B 1 77 ? 3.566 -13.898 -4.398 1 95 77 VAL B N 1
ATOM 1702 C CA . VAL B 1 77 ? 2.416 -14.781 -4.211 1 95 77 VAL B CA 1
ATOM 1703 C C . VAL B 1 77 ? 1.936 -15.297 -5.562 1 95 77 VAL B C 1
ATOM 1705 O O . VAL B 1 77 ? 1.824 -14.539 -6.523 1 95 77 VAL B O 1
ATOM 1708 N N . ARG B 1 78 ? 1.774 -16.578 -5.613 1 95.56 78 ARG B N 1
ATOM 1709 C CA . ARG B 1 78 ? 1.122 -17.172 -6.781 1 95.56 78 ARG B CA 1
ATOM 1710 C C . ARG B 1 78 ? -0.386 -17.266 -6.574 1 95.56 78 ARG B C 1
ATOM 1712 O O . ARG B 1 78 ? -0.844 -17.828 -5.574 1 95.56 78 ARG B O 1
ATOM 1719 N N . LEU B 1 79 ? -1.197 -16.734 -7.488 1 93.25 79 LEU B N 1
ATOM 1720 C CA . LEU B 1 79 ? -2.65 -16.719 -7.348 1 93.25 79 LEU B CA 1
ATOM 1721 C C . LEU B 1 79 ? -3.244 -18.078 -7.68 1 93.25 79 LEU B C 1
ATOM 1723 O O . LEU B 1 79 ? -2.564 -18.938 -8.25 1 93.25 79 LEU B O 1
ATOM 1727 N N . PRO B 1 80 ? -4.465 -18.281 -7.332 1 90.25 80 PRO B N 1
ATOM 1728 C CA . PRO B 1 80 ? -5.078 -19.609 -7.441 1 90.25 80 PRO B CA 1
ATOM 1729 C C . PRO B 1 80 ? -5.168 -20.094 -8.883 1 90.25 80 PRO B C 1
ATOM 1731 O O . PRO B 1 80 ? -5.203 -21.312 -9.133 1 90.25 80 PRO B O 1
ATOM 1734 N N . ASP B 1 81 ? -5.188 -19.203 -9.828 1 91.69 81 ASP B N 1
ATOM 1735 C CA . ASP B 1 81 ? -5.285 -19.625 -11.219 1 91.69 81 ASP B CA 1
ATOM 1736 C C . ASP B 1 81 ? -4.008 -20.328 -11.68 1 91.69 81 ASP B C 1
ATOM 1738 O O . ASP B 1 81 ? -3.953 -20.875 -12.773 1 91.69 81 ASP B O 1
ATOM 1742 N N . GLY B 1 82 ? -2.953 -20.172 -10.922 1 94.56 82 GLY B N 1
ATOM 1743 C CA . GLY B 1 82 ? -1.707 -20.875 -11.18 1 94.56 82 GLY B CA 1
ATOM 1744 C C . GLY B 1 82 ? -0.821 -20.172 -12.188 1 94.56 82 GLY B C 1
ATOM 1745 O O . GLY B 1 82 ? 0.326 -20.578 -12.406 1 94.56 82 GLY B O 1
ATOM 1746 N N . LEU B 1 83 ? -1.316 -19.109 -12.828 1 97.81 83 LEU B N 1
ATOM 1747 C CA . LEU B 1 83 ? -0.578 -18.453 -13.898 1 97.81 83 LEU B CA 1
ATOM 1748 C C . LEU B 1 83 ? -0.28 -17 -13.555 1 97.81 83 LEU B C 1
ATOM 1750 O O . LEU B 1 83 ? 0.494 -16.344 -14.242 1 97.81 83 LEU B O 1
ATOM 1754 N N . SER B 1 84 ? -0.893 -16.562 -12.484 1 97.44 84 SER B N 1
ATOM 1755 C CA . SER B 1 84 ? -0.71 -15.172 -12.078 1 97.44 84 SER B CA 1
ATOM 1756 C C . SER B 1 84 ? 0.171 -15.078 -10.836 1 97.44 84 SER B C 1
ATOM 1758 O O . SER B 1 84 ? 0.043 -15.875 -9.914 1 97.44 84 SER B O 1
ATOM 1760 N N . PHE B 1 85 ? 1.078 -14.141 -10.875 1 98.44 85 PHE B N 1
ATOM 1761 C CA . PHE B 1 85 ? 1.994 -13.875 -9.773 1 98.44 85 PHE B CA 1
ATOM 1762 C C . PHE B 1 85 ? 1.935 -12.414 -9.359 1 98.44 85 PHE B C 1
ATOM 1764 O O . PHE B 1 85 ? 1.807 -11.523 -10.211 1 98.44 85 PHE B O 1
ATOM 1771 N N . VAL B 1 86 ? 2.018 -12.172 -8.086 1 98.38 86 VAL B N 1
ATOM 1772 C CA . VAL B 1 86 ? 2.1 -10.82 -7.547 1 98.38 86 VAL B CA 1
ATOM 1773 C C . VAL B 1 86 ? 3.359 -10.68 -6.691 1 98.38 86 VAL B C 1
ATOM 1775 O O . VAL B 1 86 ? 3.619 -11.508 -5.816 1 98.38 86 VAL B O 1
ATOM 1778 N N . VAL B 1 87 ? 4.121 -9.672 -7.004 1 98.5 87 VAL B N 1
ATOM 1779 C CA . VAL B 1 87 ? 5.316 -9.383 -6.223 1 98.5 87 VAL B CA 1
ATOM 1780 C C . VAL B 1 87 ? 5.129 -8.086 -5.453 1 98.5 87 VAL B C 1
ATOM 1782 O O . VAL B 1 87 ? 4.715 -7.07 -6.023 1 98.5 87 VAL B O 1
ATOM 1785 N N . TYR B 1 88 ? 5.328 -8.148 -4.16 1 97.62 88 TYR B N 1
ATOM 1786 C CA . TYR B 1 88 ? 5.359 -6.969 -3.297 1 97.62 88 TYR B CA 1
ATOM 1787 C C . TYR B 1 88 ? 6.789 -6.641 -2.871 1 97.62 88 TYR B C 1
ATOM 1789 O O . TYR B 1 88 ? 7.52 -7.52 -2.406 1 97.62 88 TYR B O 1
ATOM 1797 N N . GLU B 1 89 ? 7.164 -5.383 -3.059 1 97.75 89 GLU B N 1
ATOM 1798 C CA . GLU B 1 89 ? 8.484 -4.91 -2.652 1 97.75 89 GLU B CA 1
ATOM 1799 C C . GLU B 1 89 ? 8.383 -3.664 -1.778 1 97.75 89 GLU B C 1
ATOM 1801 O O . GLU B 1 89 ? 7.699 -2.701 -2.141 1 97.75 89 GLU B O 1
ATOM 1806 N N . PHE B 1 90 ? 9.062 -3.689 -0.657 1 97.25 90 PHE B N 1
ATOM 1807 C CA . PHE B 1 90 ? 9.133 -2.527 0.221 1 97.25 90 PHE B CA 1
ATOM 1808 C C . PHE B 1 90 ? 10.508 -1.876 0.138 1 97.25 90 PHE B C 1
ATOM 1810 O O . PHE B 1 90 ? 11.516 -2.473 0.54 1 97.25 90 PHE B O 1
ATOM 1817 N N . TRP B 1 91 ? 10.477 -0.667 -0.371 1 97.25 91 TRP B N 1
ATOM 1818 C CA . TRP B 1 91 ? 11.727 0.049 -0.571 1 97.25 91 TRP B CA 1
ATOM 1819 C C . TRP B 1 91 ? 11.844 1.225 0.393 1 97.25 91 TRP B C 1
ATOM 1821 O O . TRP B 1 91 ? 10.836 1.761 0.853 1 97.25 91 TRP B O 1
ATOM 1831 N N . ASP B 1 92 ? 13.039 1.631 0.654 1 96.44 92 ASP B N 1
ATOM 1832 C CA . ASP B 1 92 ? 13.305 2.768 1.527 1 96.44 92 ASP B CA 1
ATOM 1833 C C . ASP B 1 92 ? 12.617 4.031 1.018 1 96.44 92 ASP B C 1
ATOM 1835 O O . ASP B 1 92 ? 12.234 4.895 1.807 1 96.44 92 ASP B O 1
ATOM 1839 N N . GLY B 1 93 ? 12.531 4.199 -0.263 1 96.62 93 GLY B N 1
ATOM 1840 C CA . GLY B 1 93 ? 11.875 5.328 -0.901 1 96.62 93 GLY B CA 1
ATOM 1841 C C . GLY B 1 93 ? 11.719 5.16 -2.4 1 96.62 93 GLY B C 1
ATOM 1842 O O . GLY B 1 93 ? 12.133 4.145 -2.963 1 96.62 93 GLY B O 1
ATOM 1843 N N . GLU B 1 94 ? 11.086 6.098 -3.02 1 96.62 94 GLU B N 1
ATOM 1844 C CA . GLU B 1 94 ? 10.867 6.078 -4.461 1 96.62 94 GLU B CA 1
ATOM 1845 C C . GLU B 1 94 ? 12.188 6.156 -5.227 1 96.62 94 GLU B C 1
ATOM 1847 O O . GLU B 1 94 ? 12.359 5.484 -6.246 1 96.62 94 GLU B O 1
ATOM 1852 N N . GLU B 1 95 ? 13.094 7.012 -4.723 1 97.19 95 GLU B N 1
ATOM 1853 C CA . GLU B 1 95 ? 14.375 7.172 -5.414 1 97.19 95 GLU B CA 1
ATOM 1854 C C . GLU B 1 95 ? 15.164 5.867 -5.426 1 97.19 95 GLU B C 1
ATOM 1856 O O . GLU B 1 95 ? 15.766 5.512 -6.441 1 97.19 95 GLU B O 1
ATOM 1861 N N . GLU B 1 96 ? 15.195 5.156 -4.297 1 97 96 GLU B N 1
ATOM 1862 C CA . GLU B 1 96 ? 15.883 3.875 -4.219 1 97 96 GLU B CA 1
ATOM 1863 C C . GLU B 1 96 ? 15.266 2.855 -5.168 1 97 96 GLU B C 1
ATOM 1865 O O . GLU B 1 96 ? 15.984 2.086 -5.812 1 97 96 GLU B O 1
ATOM 1870 N N . TRP B 1 97 ? 13.945 2.875 -5.285 1 97.19 97 TRP B N 1
ATOM 1871 C CA . TRP B 1 97 ? 13.258 1.979 -6.207 1 97.19 97 TRP B CA 1
ATOM 1872 C C . TRP B 1 97 ? 13.625 2.289 -7.652 1 97.19 97 TRP B C 1
ATOM 1874 O O . TRP B 1 97 ? 13.891 1.378 -8.438 1 97.19 97 TRP B O 1
ATOM 1884 N N . LYS B 1 98 ? 13.648 3.561 -8.031 1 97.44 98 LYS B N 1
ATOM 1885 C CA . LYS B 1 98 ? 14.008 3.959 -9.391 1 97.44 98 LYS B CA 1
ATOM 1886 C C . LYS B 1 98 ? 15.43 3.525 -9.734 1 97.44 98 LYS B C 1
ATOM 1888 O O . LYS B 1 98 ? 15.695 3.105 -10.859 1 97.44 98 LYS B O 1
ATOM 1893 N N . ARG B 1 99 ? 16.312 3.639 -8.812 1 96.94 99 ARG B N 1
ATOM 1894 C CA . ARG B 1 99 ? 17.688 3.168 -9.023 1 96.94 99 ARG B CA 1
ATOM 1895 C C . ARG B 1 99 ? 17.703 1.662 -9.266 1 96.94 99 ARG B C 1
ATOM 1897 O O . ARG B 1 99 ? 18.438 1.18 -10.125 1 96.94 99 ARG B O 1
ATOM 1904 N N . HIS B 1 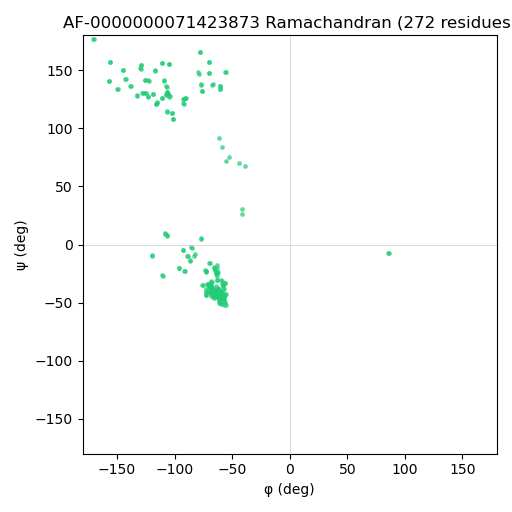100 ? 16.891 0.917 -8.438 1 96.94 100 HIS B N 1
ATOM 1905 C CA . HIS B 1 100 ? 16.781 -0.531 -8.57 1 96.94 100 HIS B CA 1
ATOM 1906 C C . HIS B 1 100 ? 16.344 -0.923 -9.984 1 96.94 100 HIS B C 1
ATOM 1908 O O . HIS B 1 100 ? 16.844 -1.911 -10.531 1 96.94 100 HIS B O 1
ATOM 1914 N N . LEU B 1 101 ? 15.5 -0.085 -10.641 1 96.56 101 LEU B N 1
ATOM 1915 C CA . LEU B 1 101 ? 15.008 -0.376 -11.984 1 96.56 101 LEU B CA 1
ATOM 1916 C C . LEU B 1 101 ? 16.156 -0.385 -12.992 1 96.56 101 LEU B C 1
ATOM 1918 O O . LEU B 1 101 ? 16.047 -1.009 -14.047 1 96.56 101 LEU B O 1
ATOM 1922 N N . GLN B 1 102 ? 17.234 0.283 -12.633 1 96.25 102 GLN B N 1
ATOM 1923 C CA . GLN B 1 102 ? 18.359 0.421 -13.555 1 96.25 102 GLN B CA 1
ATOM 1924 C C . GLN B 1 102 ? 19.391 -0.684 -13.336 1 96.25 102 GLN B C 1
ATOM 1926 O O . GLN B 1 102 ? 20.375 -0.781 -14.078 1 96.25 102 GLN B O 1
ATOM 1931 N N . THR B 1 103 ? 19.234 -1.486 -12.406 1 95.81 103 THR B N 1
ATOM 1932 C CA . THR B 1 103 ? 20.172 -2.562 -12.125 1 95.81 103 THR B CA 1
ATOM 1933 C C . THR B 1 103 ? 20.109 -3.641 -13.203 1 95.81 103 THR B C 1
ATOM 1935 O O . THR B 1 103 ? 19.094 -3.773 -13.891 1 95.81 103 THR B O 1
ATOM 1938 N N . ALA B 1 104 ? 21.203 -4.434 -13.367 1 94.56 104 ALA B N 1
ATOM 1939 C CA . ALA B 1 104 ? 21.266 -5.527 -14.328 1 94.56 104 ALA B CA 1
ATOM 1940 C C . ALA B 1 104 ? 20.234 -6.598 -14.023 1 94.56 104 ALA B C 1
ATOM 1942 O O . ALA B 1 104 ? 19.641 -7.176 -14.938 1 94.56 104 ALA B O 1
ATOM 1943 N N . ALA B 1 105 ? 20.031 -6.863 -12.75 1 93 105 ALA B N 1
ATOM 1944 C CA . ALA B 1 105 ? 19.078 -7.883 -12.328 1 93 105 ALA B CA 1
ATOM 1945 C C . ALA B 1 105 ? 17.656 -7.52 -12.773 1 93 105 ALA B C 1
ATOM 1947 O O . ALA B 1 105 ? 16.922 -8.367 -13.281 1 93 105 ALA B O 1
ATOM 1948 N N . CYS B 1 106 ? 17.281 -6.285 -12.586 1 96.56 106 CYS B N 1
ATOM 1949 C CA . CYS B 1 106 ? 15.945 -5.828 -12.977 1 96.56 106 CYS B CA 1
ATOM 1950 C C . CYS B 1 106 ? 15.781 -5.871 -14.492 1 96.56 106 CYS B C 1
ATOM 1952 O O . CYS B 1 106 ? 14.75 -6.32 -14.992 1 96.56 106 CYS B O 1
ATOM 1954 N N . LYS B 1 107 ? 16.781 -5.457 -15.203 1 97.25 107 LYS B N 1
ATOM 1955 C CA . LYS B 1 107 ? 16.719 -5.457 -16.672 1 97.25 107 LYS B CA 1
ATOM 1956 C C . LYS B 1 107 ? 16.625 -6.875 -17.219 1 97.25 107 LYS B C 1
ATOM 1958 O O . LYS B 1 107 ? 15.867 -7.137 -18.156 1 97.25 107 LYS B O 1
ATOM 1963 N N . ALA B 1 108 ? 17.391 -7.754 -16.656 1 97.38 108 ALA B N 1
ATOM 1964 C CA . ALA B 1 108 ? 17.344 -9.148 -17.078 1 97.38 108 ALA B CA 1
ATOM 1965 C C . ALA B 1 108 ? 15.945 -9.727 -16.891 1 97.38 108 ALA B C 1
ATOM 1967 O O . ALA B 1 108 ? 15.422 -10.414 -17.766 1 97.38 108 ALA B O 1
ATOM 1968 N N . PHE B 1 109 ? 15.352 -9.484 -15.727 1 98.44 109 PHE B N 1
ATOM 1969 C CA . PHE B 1 109 ? 14 -9.969 -15.461 1 98.44 109 PHE B CA 1
ATOM 1970 C C . PHE B 1 109 ? 13 -9.344 -16.438 1 98.44 109 PHE B C 1
ATOM 1972 O O . PHE B 1 109 ? 12.078 -10.016 -16.906 1 98.44 109 PHE B O 1
ATOM 1979 N N . GLN B 1 110 ? 13.18 -8.117 -16.734 1 97.69 110 GLN B N 1
ATOM 1980 C CA . GLN B 1 110 ? 12.32 -7.426 -17.688 1 97.69 110 GLN B CA 1
ATOM 1981 C C . GLN B 1 110 ? 12.344 -8.109 -19.047 1 97.69 110 GLN B C 1
ATOM 1983 O O . GLN B 1 110 ? 11.297 -8.281 -19.688 1 97.69 110 GLN B O 1
ATOM 1988 N N . HIS B 1 111 ? 13.516 -8.492 -19.453 1 97.69 111 HIS B N 1
ATOM 1989 C CA . HIS B 1 111 ? 13.656 -9.18 -20.719 1 97.69 111 HIS B CA 1
ATOM 1990 C C . HIS B 1 111 ? 12.875 -10.492 -20.734 1 97.69 111 HIS B C 1
ATOM 1992 O O . HIS B 1 111 ? 12.195 -10.812 -21.703 1 97.69 111 HIS B O 1
ATOM 1998 N N . VAL B 1 112 ? 13.016 -11.234 -19.719 1 98.44 112 VAL B N 1
ATOM 1999 C CA . VAL B 1 112 ? 12.312 -12.508 -19.594 1 98.44 112 VAL B CA 1
ATOM 2000 C C . VAL B 1 112 ? 10.805 -12.266 -19.641 1 98.44 112 VAL B C 1
ATOM 2002 O O . VAL B 1 112 ? 10.07 -13.016 -20.281 1 98.44 112 VAL B O 1
ATOM 2005 N N . LYS B 1 113 ? 10.336 -11.234 -18.891 1 98.56 113 LYS B N 1
ATOM 2006 C CA . LYS B 1 113 ? 8.914 -10.922 -18.828 1 98.56 113 LYS B CA 1
ATOM 2007 C C . LYS B 1 113 ? 8.344 -10.648 -20.219 1 98.56 113 LYS B C 1
ATOM 2009 O O . LYS B 1 113 ? 7.234 -11.078 -20.531 1 98.56 113 LYS B O 1
ATOM 2014 N N . VAL B 1 114 ? 9.078 -9.992 -21.094 1 97.44 114 VAL B N 1
ATOM 2015 C CA . VAL B 1 114 ? 8.648 -9.664 -22.438 1 97.44 114 VAL B CA 1
ATOM 2016 C C . VAL B 1 114 ? 8.297 -10.938 -23.203 1 97.44 114 VAL B C 1
ATOM 2018 O O . VAL B 1 114 ? 7.316 -10.977 -23.938 1 97.44 114 VAL B O 1
ATOM 2021 N N . ASP B 1 115 ? 9.016 -11.969 -22.906 1 97.88 115 ASP B N 1
ATOM 2022 C CA . ASP B 1 115 ? 8.859 -13.219 -23.656 1 97.88 115 ASP B CA 1
ATOM 2023 C C . ASP B 1 115 ? 7.828 -14.125 -22.984 1 97.88 115 ASP B C 1
ATOM 2025 O O . ASP B 1 115 ? 7.312 -15.055 -23.625 1 97.88 115 ASP B O 1
ATOM 2029 N N . THR B 1 116 ? 7.594 -13.938 -21.719 1 98.69 116 THR B N 1
ATOM 2030 C CA . THR B 1 116 ? 6.891 -14.992 -21 1 98.69 116 THR B CA 1
ATOM 2031 C C . THR B 1 116 ? 5.484 -14.531 -20.609 1 98.69 116 THR B C 1
ATOM 2033 O O . THR B 1 116 ? 4.605 -15.359 -20.359 1 98.69 116 THR B O 1
ATOM 2036 N N . LEU B 1 117 ? 5.273 -13.266 -20.453 1 98.69 117 LEU B N 1
ATOM 2037 C CA . LEU B 1 117 ? 3.975 -12.781 -20 1 98.69 117 LEU B CA 1
ATOM 2038 C C . LEU B 1 117 ? 2.977 -12.758 -21.156 1 98.69 117 LEU B C 1
ATOM 2040 O O . LEU B 1 117 ? 3.359 -12.555 -22.312 1 98.69 117 LEU B O 1
ATOM 2044 N N . CYS B 1 118 ? 1.77 -12.961 -20.875 1 98 118 CYS B N 1
ATOM 2045 C CA . CYS B 1 118 ? 0.713 -12.906 -21.875 1 98 118 CYS B CA 1
ATOM 2046 C C . CYS B 1 118 ? 0.19 -11.484 -22.047 1 98 118 CYS B C 1
ATOM 2048 O O . CYS B 1 118 ? -0.588 -11.211 -22.953 1 98 118 CYS B O 1
ATOM 2050 N N . GLN B 1 119 ? 0.471 -10.555 -21.188 1 97.88 119 GLN B N 1
ATOM 2051 C CA . GLN B 1 119 ? 0.119 -9.133 -21.172 1 97.88 119 GLN B CA 1
ATOM 2052 C C . GLN B 1 119 ? 1.11 -8.328 -20.328 1 97.88 119 GLN B C 1
ATOM 2054 O O . GLN B 1 119 ? 1.835 -8.891 -19.5 1 97.88 119 GLN B O 1
ATOM 2059 N N . PRO B 1 120 ? 1.214 -7.066 -20.578 1 97.38 120 PRO B N 1
ATOM 2060 C CA . PRO B 1 120 ? 2.104 -6.246 -19.75 1 97.38 120 PRO B CA 1
ATOM 2061 C C . PRO B 1 120 ? 1.776 -6.34 -18.25 1 97.38 120 PRO B C 1
ATOM 2063 O O . PRO B 1 120 ? 0.613 -6.516 -17.891 1 97.38 120 PRO B O 1
ATOM 2066 N N . GLU B 1 121 ? 2.742 -6.227 -17.406 1 98.38 121 GLU B N 1
ATOM 2067 C CA . GLU B 1 121 ? 2.498 -6.281 -15.961 1 98.38 121 GLU B CA 1
ATOM 2068 C C . GLU B 1 121 ? 1.757 -5.035 -15.477 1 98.38 121 GLU B C 1
ATOM 2070 O O . GLU B 1 121 ? 1.901 -3.959 -16.062 1 98.38 121 GLU B O 1
ATOM 2075 N N . ALA B 1 122 ? 0.955 -5.199 -14.492 1 98.19 122 ALA B N 1
ATOM 2076 C CA . ALA B 1 122 ? 0.338 -4.07 -13.797 1 98.19 122 ALA B CA 1
ATOM 2077 C C . ALA B 1 122 ? 1.173 -3.648 -12.594 1 98.19 122 ALA B C 1
ATOM 2079 O O . ALA B 1 122 ? 1.51 -4.477 -11.742 1 98.19 122 ALA B O 1
ATOM 2080 N N . VAL B 1 123 ? 1.531 -2.389 -12.539 1 98.44 123 VAL B N 1
ATOM 2081 C CA . VAL B 1 123 ? 2.377 -1.89 -11.453 1 98.44 123 VAL B CA 1
ATOM 2082 C C . VAL B 1 123 ? 1.633 -0.813 -10.672 1 98.44 123 VAL B C 1
ATOM 2084 O O . VAL B 1 123 ? 1.041 0.095 -11.258 1 98.44 123 VAL B O 1
ATOM 2087 N N . SER B 1 124 ? 1.599 -0.956 -9.375 1 98.44 124 SER B N 1
ATOM 2088 C CA . SER B 1 124 ? 1.062 0.051 -8.469 1 98.44 124 SER B CA 1
ATOM 2089 C C . SER B 1 124 ? 2.045 0.363 -7.344 1 98.44 124 SER B C 1
ATOM 2091 O O . SER B 1 124 ? 2.863 -0.483 -6.977 1 98.44 124 SER B O 1
ATOM 2093 N N . ALA B 1 125 ? 1.958 1.594 -6.867 1 98.5 125 ALA B N 1
ATOM 2094 C CA . ALA B 1 125 ? 2.885 2.045 -5.832 1 98.5 125 ALA B CA 1
ATOM 2095 C C . ALA B 1 125 ? 2.184 2.949 -4.824 1 98.5 125 ALA B C 1
ATOM 2097 O O . ALA B 1 125 ? 1.321 3.75 -5.191 1 98.5 125 ALA B O 1
ATOM 2098 N N . VAL B 1 126 ? 2.6 2.768 -3.592 1 98.06 126 VAL B N 1
ATOM 2099 C CA . VAL B 1 126 ? 2.049 3.6 -2.527 1 98.06 126 VAL B CA 1
ATOM 2100 C C . VAL B 1 126 ? 3.094 3.793 -1.43 1 98.06 126 VAL B C 1
ATOM 2102 O O . VAL B 1 126 ? 3.783 2.844 -1.048 1 98.06 126 VAL B O 1
ATOM 2105 N N . ALA B 1 127 ? 3.215 5.016 -1.029 1 97.75 127 ALA B N 1
ATOM 2106 C CA . ALA B 1 127 ? 3.998 5.234 0.183 1 97.75 127 ALA B CA 1
ATOM 2107 C C . ALA B 1 127 ? 3.205 4.844 1.427 1 97.75 127 ALA B C 1
ATOM 2109 O O . ALA B 1 127 ? 2.033 5.203 1.562 1 97.75 127 ALA B O 1
ATOM 2110 N N . VAL B 1 128 ? 3.834 4.051 2.34 1 95.69 128 VAL B N 1
ATOM 2111 C CA . VAL B 1 128 ? 3.168 3.605 3.559 1 95.69 128 VAL B CA 1
ATOM 2112 C C . VAL B 1 128 ? 4.055 3.9 4.766 1 95.69 128 VAL B C 1
ATOM 2114 O O . VAL B 1 128 ? 5.277 3.986 4.645 1 95.69 128 VAL B O 1
ATOM 2117 N N . PRO B 1 129 ? 3.379 4.055 5.93 1 93.75 129 PRO B N 1
ATOM 2118 C CA . PRO B 1 129 ? 4.211 4.223 7.121 1 93.75 129 PRO B CA 1
ATOM 2119 C C . PRO B 1 129 ? 5.129 3.031 7.375 1 93.75 129 PRO B C 1
ATOM 2121 O O . PRO B 1 129 ? 4.684 1.882 7.324 1 93.75 129 PRO B O 1
ATOM 2124 N N . ALA B 1 130 ? 6.379 3.328 7.66 1 93 130 ALA B N 1
ATOM 2125 C CA . ALA B 1 130 ? 7.336 2.266 7.961 1 93 130 ALA B CA 1
ATOM 2126 C C . ALA B 1 130 ? 6.883 1.442 9.164 1 93 130 ALA B C 1
ATOM 2128 O O . ALA B 1 130 ? 7.141 0.239 9.234 1 93 130 ALA B O 1
ATOM 2129 N N . ALA B 1 131 ? 6.191 2.049 10.086 1 87.94 131 ALA B N 1
ATOM 2130 C CA . ALA B 1 131 ? 5.746 1.412 11.32 1 87.94 131 ALA B CA 1
ATOM 2131 C C . ALA B 1 131 ? 4.793 0.254 11.031 1 87.94 131 ALA B C 1
ATOM 2133 O O . ALA B 1 131 ? 4.598 -0.623 11.875 1 87.94 131 ALA B O 1
ATOM 2134 N N . TRP B 1 132 ? 4.16 0.309 9.883 1 87.94 132 TRP B N 1
ATOM 2135 C CA . TRP B 1 132 ? 3.238 -0.765 9.531 1 87.94 132 TRP B CA 1
ATOM 2136 C C . TRP B 1 132 ? 3.996 -2.035 9.156 1 87.94 132 TRP B C 1
ATOM 2138 O O . TRP B 1 132 ? 3.418 -3.123 9.125 1 87.94 132 TRP B O 1
ATOM 2148 N N . CYS B 1 133 ? 5.188 -1.938 8.781 1 81.38 133 CYS B N 1
ATOM 2149 C CA . CYS B 1 133 ? 5.973 -3.068 8.297 1 81.38 133 CYS B CA 1
ATOM 2150 C C . CYS B 1 133 ? 6.82 -3.656 9.422 1 81.38 133 CYS B C 1
ATOM 2152 O O . CYS B 1 133 ? 7.418 -4.723 9.258 1 81.38 133 CYS B O 1
ATOM 2154 N N . SER B 1 134 ? 7.109 -2.996 10.477 1 63.06 134 SER B N 1
ATOM 2155 C CA . SER B 1 134 ? 7.98 -3.426 11.562 1 63.06 134 SER B CA 1
ATOM 2156 C C . SER B 1 134 ? 7.289 -4.457 12.453 1 63.06 134 SER B C 1
ATOM 2158 O O . SER B 1 134 ? 7.953 -5.273 13.094 1 63.06 134 SER B O 1
ATOM 2160 N N . LEU B 1 135 ? 6.086 -4.438 12.711 1 52.31 135 LEU B N 1
ATOM 2161 C CA . LEU B 1 135 ? 5.469 -5.258 13.742 1 52.31 135 LEU B CA 1
ATOM 2162 C C . LEU B 1 135 ? 5.613 -6.742 13.422 1 52.31 135 LEU B C 1
ATOM 2164 O O . LEU B 1 135 ? 5.535 -7.586 14.32 1 52.31 135 LEU B O 1
ATOM 2168 N N . ASN B 1 136 ? 5.66 -7.152 12.203 1 45.84 136 ASN B N 1
ATOM 2169 C CA . ASN B 1 136 ? 5.633 -8.602 12.055 1 45.84 136 ASN B CA 1
ATOM 2170 C C . ASN B 1 136 ? 6.992 -9.227 12.367 1 45.84 136 ASN B C 1
ATOM 2172 O O . ASN B 1 136 ? 7.234 -10.391 12.055 1 45.84 136 ASN B O 1
ATOM 2176 N N . ARG B 1 137 ? 7.91 -8.453 12.805 1 40.81 137 ARG B N 1
ATOM 2177 C CA . ARG B 1 137 ? 9.188 -9.102 13.102 1 40.81 137 ARG B CA 1
ATOM 2178 C C . ARG B 1 137 ? 9.164 -9.75 14.477 1 40.81 137 ARG B C 1
ATOM 2180 O O . ARG B 1 137 ? 10.188 -10.258 14.945 1 40.81 137 ARG B O 1
ATOM 2187 N N . ASP B 1 138 ? 8.219 -9.586 15.281 1 35.81 138 ASP B N 1
ATOM 2188 C CA . ASP B 1 138 ? 8.422 -10.422 16.453 1 35.81 138 ASP B CA 1
ATOM 2189 C C . ASP B 1 138 ? 8.211 -11.898 16.125 1 35.81 138 ASP B C 1
ATOM 2191 O O . ASP B 1 138 ? 7.289 -12.242 15.391 1 35.81 138 ASP B O 1
#

Secondary structure (DSSP, 8-state):
------HHHHHHHHHHHHHHHHHHHHHHHHHHHT-EEEEEEEEEEB-GGGHHHHHHHHHHHHHHHHT-TTEEEEEEEE-TTSSEEEEEEEES-HHHHHHHHTSHHHHHHHHHHHHHBSSPPEEEEEEEETHHHHGGG-/------HHHHHHHHHHHHHHHHHHHHHHHHHHHT-EEEEEEEEEEB-GGGHHHHHHHHHHHHHHHHT-TTEEEEEEEE-TTSSEEEEEEEES-HHHHHHHHTSHHHHHHHHHHHHHBSSPPEEEEEEEETHHHHGGG-

pLDDT: mean 89.27, std 15.54, range [34.91, 98.81]

Foldseek 3Di:
DPPPPVPVVVVVVVVVVVVVVVVVVVVVVVCLQQQKKKKKKKKFFWDPVCQVVLVVLVVQLLVVQVPDPQWPDKDKDQDPVRGMMMIIIIGSDPVRVVVVCVDPSNVVSVVSRVVTTPDDMDMDMDIGGPVVVPVVPD/DPPPPVVVVVVVVVVVVVVVVVVVVVVVVVCLQQQKKKKKKKKFFWDPVCQVVLVVLVVQLLVVQVPDPQWPDKDKDQDPVRGMMMIIIIGSDPVRVVVVCVDPSNVVSVVSRVVTTPDDMDMDMDIGGPVVVPVVPD

=== Feature glossary ===
Feature key, reading from the visual/contextual features back to the raw sequence:

Rendered structure images. Structure images are PyMOL renders from six orthogonal camera directions. Cartoon representation draws helices as coils and strands as arrows; sticks shows the backbone as bonds; surface shows the solvent-excluded envelope. Rainbow coloring maps sequence position to hue (blue→red, N→C); chain coloring assigns a distinct color per polypeptide.

Contact-map, Ramachandran, and PAE plots. Three diagnostic plots accompany the record. The Cα contact map visualizes the tertiary structure as a 2D adjacency matrix (8 Å cutoff, sequence-local contacts suppressed). The Ramachandran plot shows the distribution of backbone (φ, ψ) torsions, with points in the α and β basins reflecting secondary structure content. The PAE plot shows AlphaFold's inter-residue confidence as a color matrix.

InterPro / GO / CATH / organism. The annotation block draws on four external resources. InterPro: which protein families and domains the sequence belongs to. GO: standardized terms for what the protein does, what process it participates in, and where in the cell it acts. CATH: which structural fold it has in the CATH hierarchy. Organism: the species of origin.

Nearest PDB structures. Structural nearest neighbors (via Foldseek easy-search vs the PDB). Reported per hit: target PDB id, E-value, and alignment TM-score. A TM-score above ~0.5 is the conventional threshold for 'same fold'.

Predicted aligned error. Predicted aligned error is AlphaFold's pairwise confidence. Unlike pLDDT (per-residue), PAE is per-residue-pair and captures whether two parts of the structure are correctly placed relative to each other. Units are ångströms of expected positional error.

Solvent-accessible surface area. SASA measures how much of the protein is reachable by solvent. It is computed by rolling a water-sized probe over the atomic surface and summing the exposed area (Å²). Per-residue SASA distinguishes core (buried, low SASA) from surface (exposed, high SASA) residues; total SASA is a whole-molecule size measure.

B-factor. Crystallographic B-factors measure how much each atom's electron density is smeared out, in Å². They rise in mobile loops and surface residues and fall in the buried interior. In AlphaFold models this column is repurposed to hold pLDDT instead.

pLDDT. For AlphaFold models, the B-factor field carries pLDDT — the model's own estimate of local accuracy on a 0–100 scale. Regions with pLDDT<50 should be treated as essentially unmodeled; they often correspond to intrinsically disordered segments.

Backbone torsions (φ/ψ). φ (phi) and ψ (psi) are the two rotatable backbone dihedrals per residue: φ is the C(i-1)–N–Cα–C torsion, ψ is the N–Cα–C–N(i+1) torsion, both in degrees on (−180°, 180°]. α-helical residues cluster near (−60°, −45°); β-strand residues near (−120°, +130°). A Ramachandran plot is simply a scatter of (φ, ψ) for every residue.

Radius of gyration, Cα contacts, bounding box. Radius of gyration (Rg) is the root-mean-square distance of Cα atoms from their centroid — a single number for overall size and compactness. A globular domain of N residues has Rg ≈ 2.2·N^0.38 Å; an extended or disordered chain has a much larger Rg. The Cα contact count is the number of residue pairs whose Cα atoms are within 8 Å and are more than four positions apart in sequence — a standard proxy for tertiary packing density. The bounding box is the smallest axis-aligned box enclosing all Cα atoms.

Secondary structure (3-state, P-SEA). Three-state secondary structure (P-SEA) collapses the eight DSSP classes into helix (a), strand (b), and coil (c). P-SEA assigns these from Cα geometry alone — distances and angles — without requiring backbone oxygens, so it works on any Cα trace.

Secondary structure (8-state, DSSP). Secondary structure is the local, repeating backbone conformation. DSSP classifies it into eight states by reading the hydrogen-bond network: three helix types (H, G, I), two β types (E, B), two non-regular types (T, S), and unstructured coil (-).

Foldseek 3Di. The Foldseek 3Di string encodes local tertiary geometry as a 20-letter alphabet — one character per residue — derived from the relative positions of nearby Cα atoms. Unlike the amino-acid sequence, 3Di is a direct function of the 3D structure, so two proteins with the same fold have similar 3Di strings even at low sequence identity.

mmCIF coordinates. Structure coordinates are given as an mmCIF _atom_site loop: one row per atom with element, residue name, chain id, sequence number, and x/y/z position in Å. Only the four main-chain atoms per residue are included here; side chains are omitted to keep the record compact.

Sequence. This is the polypeptide sequence — one letter per residue, N-terminus first. Length ranges from a few dozen residues for small domains to over a thousand for large multi-domain proteins.